Protein AF-A0A9D4SMX4-F1 (afdb_monomer_lite)

Secondary structure (DSSP, 8-state):
------------------------------------------------------------PPPP-----GGGG-PPPPP------------------------------------PPPHHHHHHTT----STT--SEEEE-GGGTTSEEEEEETTEEEEEEPPTTEEEETTTTEEEEGGG--GGGGGGGGGGGGGSSGGGSPS----TT----

Sequence (213 aa):
MRTTILAVTVFVAIAAVSASRSARQAHYQPSGGAAASRGSAGYDAYQPQQAQAQSFRPQVQAAPQQSYDQSAFQGQPAPRGRATVQSFGGGLARPTQQQQSQGGQQSQSEEEEEEKPNPLTLLLEKSTFTCSSKTDGYYADNSVNCQVFHYCVGGAKHSWMCPEGTVFHQVHLNCVPASQDICNSAEKFFFVNDYLHKASAPAHEQPASFYWP

Radius of gyration: 41.51 Å; chains: 1; bounding box: 101×108×104 Å

InterPro domains:
  IPR002557 Chitin binding domain [PF01607] (131-183)
  IPR002557 Chitin binding domain [PS50940] (128-185)
  IPR002557 Chitin binding domain [SM00494] (129-185)
  IPR036508 Chitin binding domain superfamily [SSF57625] (127-185)
  IPR052976 Scoloptoxin-like [PTHR22933] (97-204)

Structure (mmCIF, N/CA/C/O backbone):
data_AF-A0A9D4SMX4-F1
#
_entry.id   AF-A0A9D4SMX4-F1
#
loop_
_atom_site.group_PDB
_atom_site.id
_atom_site.type_symbol
_atom_site.label_atom_id
_atom_site.label_alt_id
_atom_site.label_comp_id
_atom_site.label_asym_id
_atom_site.label_entity_id
_atom_site.label_seq_id
_atom_site.pdbx_PDB_ins_code
_atom_site.Cartn_x
_atom_site.Cartn_y
_atom_site.Cartn_z
_atom_site.occupancy
_atom_site.B_iso_or_equiv
_atom_site.auth_seq_id
_atom_site.auth_comp_id
_atom_site.auth_asym_id
_atom_site.auth_atom_id
_atom_site.pdbx_PDB_model_num
ATOM 1 N N . MET A 1 1 ? -40.843 45.200 57.085 1.00 45.50 1 MET A N 1
ATOM 2 C CA . MET A 1 1 ? -41.410 46.280 56.244 1.00 45.50 1 MET A CA 1
ATOM 3 C C . MET A 1 1 ? -40.609 46.284 54.939 1.00 45.50 1 MET A C 1
ATOM 5 O O . MET A 1 1 ? -39.466 46.696 54.967 1.00 45.50 1 MET A O 1
ATOM 9 N N . ARG A 1 2 ? -40.926 45.442 53.942 1.00 46.16 2 ARG A N 1
ATOM 10 C CA . ARG A 1 2 ? -41.766 45.725 52.752 1.00 46.16 2 ARG A CA 1
ATOM 11 C C . ARG A 1 2 ? -41.596 47.147 52.195 1.00 46.16 2 ARG A C 1
ATOM 13 O O . ARG A 1 2 ? -42.207 48.034 52.764 1.00 46.16 2 ARG A O 1
ATOM 20 N N . THR A 1 3 ? -40.795 47.294 51.128 1.00 45.97 3 THR A N 1
ATOM 21 C CA . THR A 1 3 ? -41.128 47.818 49.773 1.00 45.97 3 THR A CA 1
ATOM 22 C C . THR A 1 3 ? -39.924 48.520 49.134 1.00 45.97 3 THR A C 1
ATOM 24 O O . THR A 1 3 ? -39.526 49.559 49.637 1.00 45.97 3 THR A O 1
ATOM 27 N N . THR A 1 4 ? -39.446 48.022 47.988 1.00 60.56 4 THR A N 1
ATOM 28 C CA . THR A 1 4 ? -39.050 48.845 46.826 1.00 60.56 4 THR A CA 1
ATOM 29 C C . THR A 1 4 ? -38.912 47.946 45.596 1.00 60.56 4 THR A C 1
ATOM 31 O O . THR A 1 4 ? -38.079 47.049 45.532 1.00 60.56 4 THR A O 1
ATOM 34 N N . ILE A 1 5 ? -39.801 48.181 44.635 1.00 58.94 5 ILE A N 1
ATOM 35 C CA . ILE A 1 5 ? -39.783 47.644 43.276 1.00 58.94 5 ILE A CA 1
ATOM 36 C C . ILE A 1 5 ? -38.882 48.573 42.464 1.00 58.94 5 ILE A C 1
ATOM 38 O O . ILE A 1 5 ? -39.186 49.759 42.385 1.00 58.94 5 ILE A O 1
ATOM 42 N N . LEU A 1 6 ? -37.833 48.054 41.827 1.00 58.59 6 LEU A N 1
ATOM 43 C CA . LEU A 1 6 ? -37.220 48.704 40.669 1.00 58.59 6 LEU A CA 1
ATOM 44 C C . LEU A 1 6 ? -36.912 47.644 39.614 1.00 58.59 6 LEU A C 1
ATOM 46 O O . LEU A 1 6 ? -36.047 46.788 39.775 1.00 58.59 6 LEU A O 1
ATOM 50 N N . ALA A 1 7 ? -37.703 47.708 38.549 1.00 57.06 7 ALA A N 1
ATOM 51 C CA . ALA A 1 7 ? -37.513 46.990 37.309 1.00 57.06 7 ALA A CA 1
ATOM 52 C C . ALA A 1 7 ? -36.258 47.505 36.598 1.00 57.06 7 ALA A C 1
ATOM 54 O O . ALA A 1 7 ? -36.125 48.709 36.398 1.00 57.06 7 ALA A O 1
ATOM 55 N N . VAL A 1 8 ? -35.385 46.602 36.151 1.00 60.56 8 VAL A N 1
ATOM 56 C CA . VAL A 1 8 ? -34.383 46.911 35.123 1.00 60.56 8 VAL A CA 1
ATOM 57 C C . VAL A 1 8 ? -34.352 45.751 34.131 1.00 60.56 8 VAL A C 1
ATOM 59 O O . VAL A 1 8 ? -33.650 44.760 34.289 1.00 60.56 8 VAL A O 1
ATOM 62 N N . THR A 1 9 ? -35.263 45.872 33.167 1.00 61.25 9 THR A N 1
ATOM 63 C CA . THR A 1 9 ? -35.099 45.588 31.734 1.00 61.25 9 THR A CA 1
ATOM 64 C C . THR A 1 9 ? -34.062 44.537 31.318 1.00 61.25 9 THR A C 1
ATOM 66 O O . THR A 1 9 ? -32.858 44.789 31.295 1.00 61.25 9 THR A O 1
ATOM 69 N N . VAL A 1 10 ? -34.577 43.403 30.841 1.00 55.78 10 VAL A N 1
ATOM 70 C CA . VAL A 1 10 ? -33.873 42.420 30.011 1.00 55.78 10 VAL A CA 1
ATOM 71 C C . VAL A 1 10 ? -33.537 43.066 28.660 1.00 55.78 10 VAL A C 1
ATOM 73 O O . VAL A 1 10 ? -34.406 43.202 27.802 1.00 55.78 10 VAL A O 1
ATOM 76 N N . PHE A 1 11 ? -32.284 43.474 28.459 1.00 57.25 11 PHE A N 1
ATOM 77 C CA . PHE A 1 11 ? -31.775 43.836 27.135 1.00 57.25 11 PHE A CA 1
ATOM 78 C C . PHE A 1 11 ? -31.256 42.577 26.437 1.00 57.25 11 PHE A C 1
ATOM 80 O O . PHE A 1 11 ? -30.123 42.147 26.642 1.00 57.25 11 PHE A O 1
ATOM 87 N N . VAL A 1 12 ? -32.108 41.977 25.605 1.00 57.47 12 VAL A N 1
ATOM 88 C CA . VAL A 1 12 ? -31.687 40.979 24.617 1.00 57.47 12 VAL A CA 1
ATOM 89 C C . VAL A 1 12 ? -30.946 41.720 23.503 1.00 57.47 12 VAL A C 1
ATOM 91 O O . VAL A 1 12 ? -31.564 42.357 22.652 1.00 57.47 12 VAL A O 1
ATOM 94 N N . ALA A 1 13 ? -29.616 41.669 23.514 1.00 58.59 13 ALA A N 1
ATOM 95 C CA . ALA A 1 13 ? -28.798 42.165 22.413 1.00 58.59 13 ALA A CA 1
ATOM 96 C C . ALA A 1 13 ? -28.757 41.110 21.295 1.00 58.59 13 ALA A C 1
ATOM 98 O O . ALA A 1 13 ? -27.977 40.161 21.342 1.00 58.59 13 ALA A O 1
ATOM 99 N N . ILE A 1 14 ? -29.618 41.263 20.285 1.00 60.94 14 ILE A N 1
ATOM 100 C CA . ILE A 1 14 ? -29.525 40.508 19.031 1.00 60.94 14 ILE A CA 1
ATOM 101 C C . ILE A 1 14 ? -28.463 41.192 18.165 1.00 60.94 14 ILE A C 1
ATOM 103 O O . ILE A 1 14 ? -28.725 42.216 17.535 1.00 60.94 14 ILE A O 1
ATOM 107 N N . ALA A 1 15 ? -27.252 40.638 18.132 1.00 58.59 15 ALA A N 1
ATOM 108 C CA . ALA A 1 15 ? -26.243 41.026 17.154 1.00 58.59 15 ALA A CA 1
ATOM 109 C C . ALA A 1 15 ? -26.576 40.366 15.804 1.00 58.59 15 ALA A C 1
ATOM 111 O O . ALA A 1 15 ? -26.285 39.192 15.579 1.00 58.59 15 ALA A O 1
ATOM 112 N N . ALA A 1 16 ? -27.215 41.116 14.906 1.00 63.12 16 ALA A N 1
ATOM 113 C CA . ALA A 1 16 ? -27.391 40.714 13.517 1.00 63.12 16 ALA A CA 1
ATOM 114 C C . ALA A 1 16 ? -26.068 40.915 12.756 1.00 63.12 16 ALA A C 1
ATOM 116 O O . ALA A 1 16 ? -25.666 42.039 12.463 1.00 63.12 16 ALA A O 1
ATOM 117 N N . VAL A 1 17 ? -25.379 39.816 12.441 1.00 63.16 17 VAL A N 1
ATOM 118 C CA . VAL A 1 17 ? -24.222 39.804 11.535 1.00 63.16 17 VAL A CA 1
ATOM 119 C C . VAL A 1 17 ? -24.735 39.908 10.099 1.00 63.16 17 VAL A C 1
ATOM 121 O O . VAL A 1 17 ? -25.214 38.932 9.524 1.00 63.16 17 VAL A O 1
ATOM 124 N N . SER A 1 18 ? -24.647 41.093 9.499 1.00 61.59 18 SER A N 1
ATOM 125 C CA . SER A 1 18 ? -24.900 41.291 8.070 1.00 61.59 18 SER A CA 1
ATOM 126 C C . SER A 1 18 ? -23.631 40.987 7.265 1.00 61.59 18 SER A C 1
ATOM 128 O O . SER A 1 18 ? -22.745 41.831 7.140 1.00 61.59 18 SER A O 1
ATOM 130 N N . ALA A 1 19 ? -23.538 39.770 6.723 1.00 61.31 19 ALA A N 1
ATOM 131 C CA . ALA A 1 19 ? -22.510 39.383 5.760 1.00 61.31 19 ALA A CA 1
ATOM 132 C C . ALA A 1 19 ? -22.970 39.716 4.329 1.00 61.31 19 ALA A C 1
ATOM 134 O O . ALA A 1 19 ? -23.819 39.033 3.756 1.00 61.31 19 ALA A O 1
ATOM 135 N N . SER A 1 20 ? -22.396 40.761 3.738 1.00 66.19 20 SER A N 1
ATOM 136 C CA . SER A 1 20 ? -22.654 41.168 2.354 1.00 66.19 20 SER A CA 1
ATOM 137 C C . SER A 1 20 ? -21.925 40.240 1.372 1.00 66.19 20 SER A C 1
ATOM 139 O O . SER A 1 20 ? -20.723 40.382 1.154 1.00 66.19 20 SER A O 1
ATOM 141 N N . ARG A 1 21 ? -22.628 39.278 0.757 1.00 65.12 21 ARG A N 1
ATOM 142 C CA . ARG A 1 21 ? -22.100 38.485 -0.371 1.00 65.12 21 ARG A CA 1
ATOM 143 C C . ARG A 1 21 ? -22.451 39.171 -1.693 1.00 65.12 21 ARG A C 1
ATOM 145 O O . ARG A 1 21 ? -23.610 39.199 -2.092 1.00 65.12 21 ARG A O 1
ATOM 152 N N . SER A 1 22 ? -21.441 39.717 -2.368 1.00 62.44 22 SER A N 1
ATOM 153 C CA . SER A 1 22 ? -21.560 40.289 -3.714 1.00 62.44 22 SER A CA 1
ATOM 154 C C . SER A 1 22 ? -21.569 39.164 -4.755 1.00 62.44 22 SER A C 1
ATOM 156 O O . SER A 1 22 ? -20.535 38.559 -5.037 1.00 62.44 22 SER A O 1
ATOM 158 N N . ALA A 1 23 ? -22.747 38.846 -5.291 1.00 61.69 23 ALA A N 1
ATOM 159 C CA . ALA A 1 23 ? -22.910 37.915 -6.403 1.00 61.69 23 ALA A CA 1
ATOM 160 C C . ALA A 1 23 ? -22.803 38.686 -7.728 1.00 61.69 23 ALA A C 1
ATOM 162 O O . ALA A 1 23 ? -23.686 39.470 -8.072 1.00 61.69 23 ALA A O 1
ATOM 163 N N . ARG A 1 24 ? -21.722 38.472 -8.489 1.00 63.44 24 ARG A N 1
ATOM 164 C CA . ARG A 1 24 ? -21.632 38.935 -9.882 1.00 63.44 24 ARG A CA 1
ATOM 165 C C . ARG A 1 24 ? -22.482 38.015 -10.760 1.00 63.44 24 ARG A C 1
ATOM 167 O O . ARG A 1 24 ? -22.112 36.868 -10.989 1.00 63.44 24 ARG A O 1
ATOM 174 N N . GLN A 1 25 ? -23.617 38.519 -11.237 1.00 61.25 25 GLN A N 1
ATOM 175 C CA . GLN A 1 25 ? -24.447 37.862 -12.247 1.00 61.25 25 GLN A CA 1
ATOM 176 C C . GLN A 1 25 ? -23.849 38.115 -13.638 1.00 61.25 25 GLN A C 1
ATOM 178 O O . GLN A 1 25 ? -23.765 39.258 -14.081 1.00 61.25 25 GLN A O 1
ATOM 183 N N . ALA A 1 26 ? -23.428 37.054 -14.327 1.00 53.50 26 ALA A N 1
ATOM 184 C CA . ALA A 1 26 ? -23.092 37.109 -15.745 1.00 53.50 26 ALA A CA 1
ATOM 185 C C . ALA A 1 26 ? -24.353 36.773 -16.555 1.00 53.50 26 ALA A C 1
ATOM 187 O O . ALA A 1 26 ? -24.787 35.623 -16.604 1.00 53.50 26 ALA A O 1
ATOM 188 N N . HIS A 1 27 ? -24.959 37.798 -17.151 1.00 56.66 27 HIS A N 1
ATOM 189 C CA . HIS A 1 27 ? -26.035 37.657 -18.126 1.00 56.66 27 HIS A CA 1
ATOM 190 C C . HIS A 1 27 ? -25.481 37.028 -19.414 1.00 56.66 27 HIS A C 1
ATOM 192 O O . HIS A 1 27 ? -24.629 37.618 -20.074 1.00 56.66 27 HIS A O 1
ATOM 198 N N . TYR A 1 28 ? -25.968 35.840 -19.775 1.00 45.12 28 TYR A N 1
ATOM 199 C CA . TYR A 1 28 ? -25.723 35.228 -21.081 1.00 45.12 28 TYR A CA 1
ATOM 200 C C . TYR A 1 28 ? -26.878 35.579 -22.022 1.00 45.12 28 TYR A C 1
ATOM 202 O O . TYR A 1 28 ? -28.034 35.264 -21.741 1.00 45.12 28 TYR A O 1
ATOM 210 N N . GLN A 1 29 ? -26.558 36.238 -23.133 1.00 61.22 29 GLN A N 1
ATOM 211 C CA . GLN A 1 29 ? -27.497 36.600 -24.190 1.00 61.22 29 GLN A CA 1
ATOM 212 C C . GLN A 1 29 ? -26.984 35.983 -25.499 1.00 61.22 29 GLN A C 1
ATOM 214 O O . GLN A 1 29 ? -25.838 36.256 -25.860 1.00 61.22 29 GLN A O 1
ATOM 219 N N . PRO A 1 30 ? -27.768 35.165 -26.224 1.00 53.78 30 PRO A N 1
ATOM 220 C CA . PRO A 1 30 ? -27.353 34.672 -27.525 1.00 53.78 30 PRO A CA 1
ATOM 221 C C . PRO A 1 30 ? -27.917 35.592 -28.612 1.00 53.78 30 PRO A C 1
ATOM 223 O O . PRO A 1 30 ? -29.130 35.711 -28.778 1.00 53.78 30 PRO A O 1
A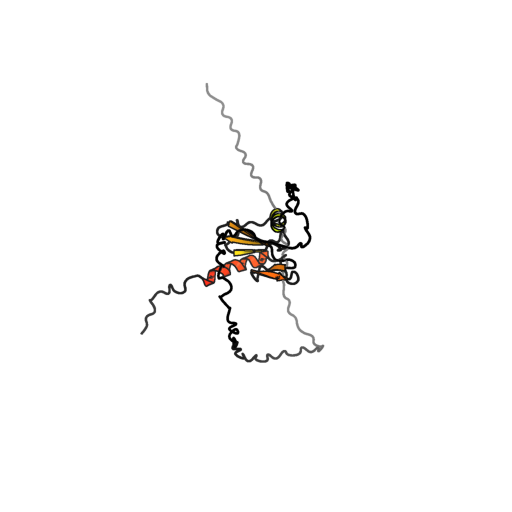TOM 226 N N . SER A 1 31 ? -27.043 36.241 -29.373 1.00 55.53 31 SER A N 1
ATOM 227 C CA . SER A 1 31 ? -27.395 36.854 -30.654 1.00 55.53 31 SER A CA 1
ATOM 228 C C . SER A 1 31 ? -26.931 35.937 -31.783 1.00 55.53 31 SER A C 1
ATOM 230 O O . SER A 1 31 ? -25.738 35.744 -32.007 1.00 55.53 31 SER A O 1
AT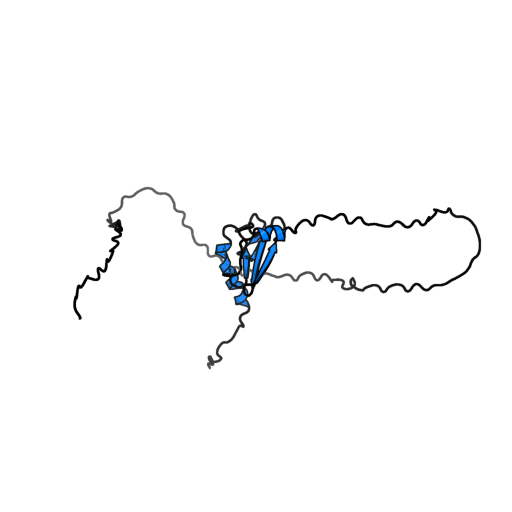OM 232 N N . GLY A 1 32 ? -27.895 35.344 -32.488 1.00 51.06 32 GLY A N 1
ATOM 233 C CA . GLY A 1 32 ? -27.659 34.659 -33.755 1.00 51.06 32 GLY A CA 1
ATOM 234 C C . GLY A 1 32 ? -27.437 35.657 -34.895 1.00 51.06 32 GLY A C 1
ATOM 235 O O . GLY A 1 32 ? -28.035 36.731 -34.904 1.00 51.06 32 GLY A O 1
ATOM 236 N N . GLY A 1 33 ? -26.601 35.288 -35.870 1.00 42.91 33 GLY A N 1
ATOM 237 C CA . GLY A 1 33 ? -26.393 36.089 -37.079 1.00 42.91 33 GLY A CA 1
ATOM 238 C C . GLY A 1 33 ? -25.297 35.579 -38.021 1.00 42.91 33 GLY A C 1
ATOM 239 O O . GLY A 1 33 ? -24.155 35.994 -37.911 1.00 42.91 33 GLY A O 1
ATOM 240 N N . ALA A 1 34 ? -25.701 34.685 -38.928 1.00 47.09 34 ALA A N 1
ATOM 241 C CA . ALA A 1 34 ? -25.257 34.436 -40.311 1.00 47.09 34 ALA A CA 1
ATOM 242 C C . ALA A 1 34 ? -23.784 34.636 -40.766 1.00 47.09 34 ALA A C 1
ATOM 244 O O . ALA A 1 34 ? -23.296 35.743 -40.957 1.00 47.09 34 ALA A O 1
ATOM 245 N N . ALA A 1 35 ? -23.177 33.492 -41.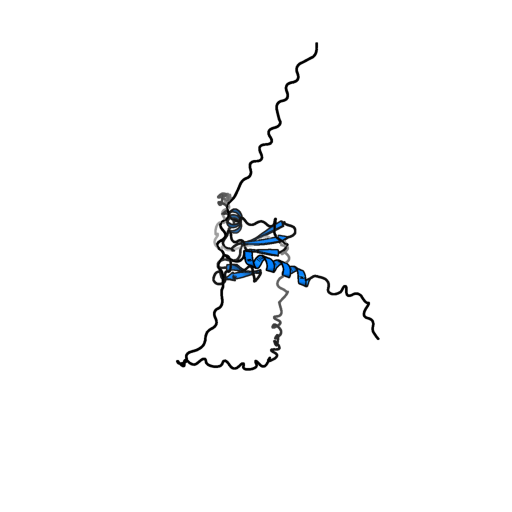107 1.00 50.25 35 ALA A N 1
ATOM 246 C CA . ALA A 1 35 ? -22.471 33.139 -42.350 1.00 50.25 35 ALA A CA 1
ATOM 247 C C . ALA A 1 35 ? -21.694 34.204 -43.161 1.00 50.25 35 ALA A C 1
ATOM 249 O O . ALA A 1 35 ? -22.279 35.054 -43.828 1.00 50.25 35 ALA A O 1
ATOM 250 N N . ALA A 1 36 ? -20.390 33.953 -43.332 1.00 45.97 36 ALA A N 1
ATOM 251 C CA . ALA A 1 36 ? -19.705 34.156 -44.607 1.00 45.97 36 ALA A CA 1
ATOM 252 C C . ALA A 1 36 ? -18.594 33.108 -44.803 1.00 45.97 36 ALA A C 1
ATOM 254 O O . ALA A 1 36 ? -17.815 32.792 -43.911 1.00 45.97 36 ALA A O 1
ATOM 255 N N . SER A 1 37 ? -18.600 32.543 -46.002 1.00 56.66 37 SER A N 1
ATOM 256 C CA . SER A 1 37 ? -17.810 31.432 -46.524 1.00 56.66 37 SER A CA 1
ATOM 257 C C . SER A 1 37 ? -16.328 31.741 -46.767 1.00 56.66 37 SER A C 1
ATOM 259 O O . SER A 1 37 ? -16.032 32.814 -47.290 1.00 56.66 37 SER A O 1
ATOM 261 N N . ARG A 1 38 ? -15.472 30.719 -46.599 1.00 47.03 38 ARG A N 1
ATOM 262 C CA . ARG A 1 38 ? -14.450 30.195 -47.548 1.00 47.03 38 ARG A CA 1
ATOM 263 C C . ARG A 1 38 ? -13.174 29.772 -46.817 1.00 47.03 38 ARG A C 1
ATOM 265 O O . ARG A 1 38 ? -12.576 30.569 -46.109 1.00 47.03 38 ARG A O 1
ATOM 272 N N . GLY A 1 39 ? -12.725 28.546 -47.082 1.00 39.94 39 GLY A N 1
ATOM 273 C CA . GLY A 1 39 ? -11.387 28.082 -46.709 1.00 39.94 39 GLY A CA 1
ATOM 274 C C . GLY A 1 39 ? -11.362 26.608 -46.332 1.00 39.94 39 GLY A C 1
ATOM 275 O O . GLY A 1 39 ? -11.499 26.258 -45.170 1.00 39.94 39 GLY A O 1
ATOM 276 N N . SER A 1 40 ? -11.220 25.758 -47.339 1.00 53.44 40 SER A N 1
ATOM 277 C CA . SER A 1 40 ? -11.041 24.309 -47.270 1.00 53.44 40 SER A CA 1
ATOM 278 C C . SER A 1 40 ? -9.805 23.881 -46.467 1.00 53.44 40 SER A C 1
ATOM 280 O O . SER A 1 40 ? -8.689 24.248 -46.829 1.00 53.44 40 SER A O 1
ATOM 282 N N . ALA A 1 41 ? -9.996 23.014 -45.473 1.00 48.75 41 ALA A N 1
ATOM 283 C CA . ALA A 1 41 ? -8.972 22.100 -44.971 1.00 48.75 41 ALA A CA 1
ATOM 284 C C . ALA A 1 41 ? -9.655 20.765 -44.638 1.00 48.75 41 ALA A C 1
ATOM 286 O O . ALA A 1 41 ? -10.663 20.740 -43.931 1.00 48.75 41 ALA A O 1
ATOM 287 N N . GLY A 1 42 ? -9.166 19.690 -45.258 1.00 49.72 42 GLY A N 1
ATOM 288 C CA . GLY A 1 42 ? -9.785 18.369 -45.258 1.00 49.72 42 GLY A CA 1
ATOM 289 C C . GLY A 1 42 ? -9.892 17.768 -43.862 1.00 49.72 42 GLY A C 1
ATOM 290 O O . GLY A 1 42 ? -8.914 17.692 -43.125 1.00 49.72 42 GLY A O 1
ATOM 291 N N . TYR A 1 43 ? -11.099 17.329 -43.527 1.00 38.72 43 TYR A N 1
ATOM 292 C CA . TYR A 1 43 ? -11.336 16.349 -42.485 1.00 38.72 43 TYR A CA 1
ATOM 293 C C . TYR A 1 43 ? -11.489 15.005 -43.195 1.00 38.72 43 TYR A C 1
ATOM 295 O O . TYR A 1 43 ? -12.460 14.775 -43.916 1.00 38.72 43 TYR A O 1
ATOM 303 N N . ASP A 1 44 ? -10.492 14.139 -43.049 1.00 49.62 44 ASP A N 1
ATOM 304 C CA . ASP A 1 44 ? -10.606 12.759 -43.496 1.00 49.62 44 ASP A CA 1
ATOM 305 C C . ASP A 1 44 ? -11.725 12.076 -42.705 1.00 49.62 44 ASP A C 1
ATOM 307 O O . ASP A 1 44 ? -11.729 12.032 -41.471 1.00 49.62 44 ASP A O 1
ATOM 311 N N . ALA A 1 45 ? -12.718 11.587 -43.441 1.00 43.41 45 ALA A N 1
ATOM 312 C CA . ALA A 1 45 ? -13.830 10.827 -42.911 1.00 43.41 45 ALA A CA 1
ATOM 313 C C . ALA A 1 45 ? -13.310 9.502 -42.334 1.00 43.41 45 ALA A C 1
ATOM 315 O O . ALA A 1 45 ? -12.905 8.605 -43.071 1.00 43.41 45 ALA A O 1
ATOM 316 N N . TYR A 1 46 ? -13.340 9.362 -41.008 1.00 43.28 46 TYR A N 1
ATOM 317 C CA . TYR A 1 46 ? -13.121 8.074 -40.358 1.00 43.28 46 TYR A CA 1
ATOM 318 C C . TYR A 1 46 ? -14.339 7.178 -40.611 1.00 43.28 46 TYR A C 1
ATOM 320 O O . TYR A 1 46 ? -15.414 7.361 -40.040 1.00 43.28 46 TYR A O 1
ATOM 328 N N . GLN A 1 47 ? -14.164 6.220 -41.513 1.00 54.31 47 GLN A N 1
ATOM 329 C CA . GLN A 1 47 ? -15.124 5.169 -41.815 1.00 54.31 47 GLN A CA 1
ATOM 330 C C . GLN A 1 47 ? -15.034 4.072 -40.738 1.00 54.31 47 GLN A C 1
ATOM 332 O O . GLN A 1 47 ? -13.934 3.590 -40.465 1.00 54.31 47 GLN A O 1
ATOM 337 N N . PRO A 1 48 ? -16.145 3.631 -40.118 1.00 46.44 48 PRO A N 1
ATOM 338 C CA . PRO A 1 48 ? -16.092 2.547 -39.151 1.00 46.44 48 PRO A CA 1
ATOM 339 C C . PRO A 1 48 ? -15.989 1.221 -39.909 1.00 46.44 48 PRO A C 1
ATOM 341 O O . PRO A 1 48 ? -16.957 0.746 -40.504 1.00 46.44 48 PRO A O 1
ATOM 344 N N . GLN A 1 49 ? -14.809 0.607 -39.905 1.00 56.41 49 GLN A N 1
ATOM 345 C CA . GLN A 1 49 ? -14.680 -0.795 -40.288 1.00 56.41 49 GLN A CA 1
ATOM 346 C C . GLN A 1 49 ? -15.229 -1.659 -39.157 1.00 56.41 49 GLN A C 1
ATOM 348 O O . GLN A 1 49 ? -14.760 -1.613 -38.021 1.00 56.41 49 GLN A O 1
ATOM 353 N N . GLN A 1 50 ? -16.270 -2.424 -39.484 1.00 56.69 50 GLN A N 1
ATOM 354 C CA . GLN A 1 50 ? -16.863 -3.424 -38.608 1.00 56.69 50 GLN A CA 1
ATOM 355 C C . GLN A 1 50 ? -15.772 -4.399 -38.154 1.00 56.69 50 GLN A C 1
ATOM 357 O O . GLN A 1 50 ? -15.258 -5.185 -38.950 1.00 56.69 50 GLN A O 1
ATOM 362 N N . ALA A 1 51 ? -15.411 -4.346 -36.873 1.00 56.50 51 ALA A N 1
ATOM 363 C CA . ALA A 1 51 ? -14.559 -5.350 -36.264 1.00 56.50 51 ALA A CA 1
ATOM 364 C C . ALA A 1 51 ? -15.361 -6.654 -36.181 1.00 56.50 51 ALA A C 1
ATOM 366 O O . ALA A 1 51 ? -16.276 -6.791 -35.369 1.00 56.50 51 ALA A O 1
ATOM 367 N N . GLN A 1 52 ? -15.052 -7.604 -37.061 1.00 57.50 52 GLN A N 1
ATOM 368 C CA . GLN A 1 52 ? -15.570 -8.958 -36.940 1.00 57.50 52 GLN A CA 1
ATOM 369 C C . GLN A 1 52 ? -15.038 -9.547 -35.632 1.00 57.50 52 GLN A C 1
ATOM 371 O O . GLN A 1 52 ? -13.828 -9.689 -35.453 1.00 57.50 52 GLN A O 1
ATOM 376 N N . ALA A 1 53 ? -15.948 -9.865 -34.712 1.00 56.75 53 ALA A N 1
ATOM 377 C CA . ALA A 1 53 ? -15.634 -10.583 -33.489 1.00 56.75 53 ALA A CA 1
ATOM 378 C C . ALA A 1 53 ? -15.159 -11.993 -33.860 1.00 56.75 53 ALA A C 1
ATOM 380 O O . ALA A 1 53 ? -15.953 -12.920 -34.012 1.00 56.75 53 ALA A O 1
ATOM 381 N N . GLN A 1 54 ? -13.852 -12.153 -34.051 1.00 62.06 54 GLN A N 1
ATOM 382 C CA . GLN A 1 54 ? -13.251 -13.472 -34.116 1.00 62.06 54 GLN A CA 1
ATOM 383 C C . GLN A 1 54 ? -13.294 -14.045 -32.705 1.00 62.06 54 GLN A C 1
ATOM 385 O O . GLN A 1 54 ? -12.663 -13.529 -31.784 1.00 62.06 54 GLN A O 1
ATOM 390 N N . SER A 1 55 ? -14.088 -15.096 -32.532 1.00 55.12 55 SER A N 1
ATOM 391 C CA . SER A 1 55 ? -14.134 -15.895 -31.317 1.00 55.12 55 SER A CA 1
ATOM 392 C C . SER A 1 55 ? -12.749 -16.491 -31.057 1.00 55.12 55 SER A C 1
ATOM 394 O O . SER A 1 55 ? -12.422 -17.571 -31.550 1.00 55.12 55 SER A O 1
ATOM 396 N N . PHE A 1 56 ? -11.917 -15.781 -30.299 1.00 60.41 56 PHE A N 1
ATOM 397 C CA . PHE A 1 56 ? -10.667 -16.315 -29.783 1.00 60.41 56 PHE A CA 1
ATOM 398 C C . PHE A 1 56 ? -11.019 -17.309 -28.681 1.00 60.41 56 PHE A C 1
ATOM 400 O O . PHE A 1 56 ? -11.306 -16.939 -27.546 1.00 60.41 56 PHE A O 1
ATOM 407 N N . ARG A 1 57 ? -11.054 -18.594 -29.037 1.00 66.00 57 ARG A N 1
ATOM 408 C CA . ARG A 1 57 ? -11.117 -19.683 -28.067 1.00 66.00 57 ARG A CA 1
ATOM 409 C C . ARG A 1 57 ? -9.681 -19.931 -27.594 1.00 66.00 57 ARG A C 1
ATOM 411 O O . ARG A 1 57 ? -8.884 -20.402 -28.407 1.00 66.00 57 ARG A O 1
ATOM 418 N N . PRO A 1 58 ? -9.311 -19.627 -26.337 1.00 52.28 58 PRO A N 1
ATOM 419 C CA . PRO A 1 58 ? -7.982 -19.952 -25.849 1.00 52.28 58 PRO A CA 1
ATOM 420 C C . PRO A 1 58 ? -7.886 -21.476 -25.792 1.00 52.28 58 PRO A C 1
ATOM 422 O O . PRO A 1 58 ? -8.603 -22.128 -25.032 1.00 52.28 58 PRO A O 1
ATOM 425 N N . GLN A 1 59 ? -7.046 -22.062 -26.639 1.00 60.88 59 GLN A N 1
ATOM 426 C CA . GLN A 1 59 ? -6.650 -23.456 -26.493 1.00 60.88 59 GLN A CA 1
ATOM 427 C C . GLN A 1 59 ? -5.670 -23.500 -25.323 1.00 60.88 59 GLN A C 1
ATOM 429 O O . GLN A 1 59 ? -4.483 -23.228 -25.484 1.00 60.88 59 GLN A O 1
ATOM 434 N N . VAL A 1 60 ? -6.186 -23.768 -24.125 1.00 62.62 60 VAL A N 1
ATOM 435 C CA . VAL A 1 60 ? -5.357 -24.028 -22.949 1.00 62.62 60 VAL A CA 1
ATOM 436 C C . VAL A 1 60 ? -4.694 -25.382 -23.189 1.00 62.62 60 VAL A C 1
ATOM 438 O O . VAL A 1 60 ? -5.325 -26.427 -23.042 1.00 62.62 60 VAL A O 1
ATOM 441 N N . GLN A 1 61 ? -3.449 -25.378 -23.660 1.00 69.88 61 GLN A N 1
ATOM 442 C CA . GLN A 1 61 ? -2.663 -26.603 -23.735 1.00 69.88 61 GLN A CA 1
ATOM 443 C C . GLN A 1 61 ? -2.386 -27.064 -22.303 1.00 69.88 61 GLN A C 1
ATOM 445 O O . GLN A 1 61 ? -1.963 -26.272 -21.460 1.00 69.88 61 GLN A O 1
ATOM 450 N N . ALA A 1 62 ? -2.684 -28.332 -22.019 1.00 64.62 62 ALA A N 1
ATOM 451 C CA . ALA A 1 62 ? -2.432 -28.919 -20.713 1.00 64.62 62 ALA A CA 1
ATOM 452 C C . ALA A 1 62 ? -0.944 -28.783 -20.354 1.00 64.62 62 ALA A C 1
ATOM 454 O O . ALA A 1 62 ? -0.073 -29.033 -21.190 1.00 64.62 62 ALA A O 1
ATOM 455 N N . ALA A 1 63 ? -0.667 -28.389 -19.110 1.00 60.19 63 ALA A N 1
ATOM 456 C CA . ALA A 1 63 ? 0.690 -28.343 -18.585 1.00 60.19 63 ALA A CA 1
ATOM 457 C C . ALA A 1 63 ? 1.356 -29.726 -18.736 1.00 60.19 63 ALA A C 1
ATOM 459 O O . ALA A 1 63 ? 0.698 -30.743 -18.480 1.00 60.19 63 ALA A O 1
ATOM 460 N N . PRO A 1 64 ? 2.637 -29.800 -19.141 1.00 55.50 64 PRO A N 1
ATOM 461 C CA . PRO A 1 64 ? 3.335 -31.072 -19.215 1.00 55.50 64 PRO A CA 1
ATOM 462 C C . PRO A 1 64 ? 3.377 -31.686 -17.816 1.00 55.50 64 PRO A C 1
ATOM 464 O O . PRO A 1 64 ? 3.840 -31.058 -16.863 1.00 55.50 64 PRO A O 1
ATOM 467 N N . GLN A 1 65 ? 2.872 -32.915 -17.692 1.00 56.06 65 GLN A N 1
ATOM 468 C CA . GLN A 1 65 ? 2.985 -33.689 -16.464 1.00 56.06 65 GLN A CA 1
ATOM 469 C C . GLN A 1 65 ? 4.448 -34.089 -16.288 1.00 56.06 65 GLN A C 1
ATOM 471 O O . GLN A 1 65 ? 4.877 -35.148 -16.737 1.00 56.06 65 GLN A O 1
ATOM 476 N N . GLN A 1 66 ? 5.240 -33.220 -15.666 1.00 57.75 66 GLN A N 1
ATOM 477 C CA . GLN A 1 66 ? 6.483 -33.668 -15.066 1.00 57.75 66 GLN A CA 1
ATOM 478 C C . GLN A 1 66 ? 6.102 -34.514 -13.857 1.00 57.75 66 GLN A C 1
ATOM 480 O O . GLN A 1 66 ? 5.468 -34.032 -12.918 1.00 57.75 66 GLN A O 1
ATOM 485 N N . SER A 1 67 ? 6.426 -35.804 -13.932 1.00 50.50 67 SER A N 1
ATOM 486 C CA . SER A 1 67 ? 6.339 -36.726 -12.810 1.00 50.50 67 SER A CA 1
ATOM 487 C C . SER A 1 67 ? 7.177 -36.153 -11.675 1.00 50.50 67 SER A C 1
ATOM 489 O O . SER A 1 67 ? 8.407 -36.187 -11.725 1.00 50.50 67 SER A O 1
ATOM 491 N N . TYR A 1 68 ? 6.518 -35.575 -10.677 1.00 52.69 68 TYR A N 1
ATOM 492 C CA . TYR A 1 68 ? 7.188 -35.234 -9.440 1.00 52.69 68 TYR A CA 1
ATOM 493 C C . TYR A 1 68 ? 7.612 -36.560 -8.803 1.00 52.69 68 TYR A C 1
ATOM 495 O O . TYR A 1 68 ? 6.786 -37.429 -8.519 1.00 52.69 68 TYR A O 1
ATOM 503 N N . ASP A 1 69 ? 8.915 -36.766 -8.659 1.00 55.66 69 ASP A N 1
ATOM 504 C CA . ASP A 1 69 ? 9.421 -37.911 -7.922 1.00 55.66 69 ASP A CA 1
ATOM 505 C C . ASP A 1 69 ? 9.182 -37.651 -6.430 1.00 55.66 69 ASP A C 1
ATOM 507 O O . ASP A 1 69 ? 9.843 -36.828 -5.795 1.00 55.66 69 ASP A O 1
ATOM 511 N N . GLN A 1 70 ? 8.170 -38.316 -5.879 1.00 56.84 70 GLN A N 1
ATOM 512 C CA . GLN A 1 70 ? 7.747 -38.180 -4.487 1.00 56.84 70 GLN A CA 1
ATOM 513 C C . GLN A 1 70 ? 8.688 -38.908 -3.504 1.00 56.84 70 GLN A C 1
ATOM 515 O O . GLN A 1 70 ? 8.425 -38.926 -2.302 1.00 56.84 70 GLN A O 1
ATOM 520 N N . SER A 1 71 ? 9.786 -39.513 -3.975 1.00 58.12 71 SER A N 1
ATOM 521 C CA . SER A 1 71 ? 10.663 -40.352 -3.148 1.00 58.12 71 SER A CA 1
ATOM 522 C C . SER A 1 71 ? 11.770 -39.606 -2.382 1.00 58.12 71 SER A C 1
ATOM 524 O O . SER A 1 71 ? 12.486 -40.222 -1.596 1.00 58.12 71 SER A O 1
ATOM 526 N N . ALA A 1 72 ? 11.861 -38.274 -2.486 1.00 52.59 72 ALA A N 1
ATOM 527 C CA . ALA A 1 72 ? 12.876 -37.483 -1.774 1.00 52.59 72 ALA A CA 1
ATOM 528 C C . ALA A 1 72 ? 12.565 -37.174 -0.287 1.00 52.59 72 ALA A C 1
ATOM 530 O O . ALA A 1 72 ? 13.393 -36.570 0.391 1.00 52.59 72 ALA A O 1
ATOM 531 N N . PHE A 1 73 ? 11.415 -37.601 0.253 1.00 55.41 73 PHE A N 1
ATOM 532 C CA . PHE A 1 73 ? 11.024 -37.373 1.659 1.00 55.41 73 PHE A CA 1
ATOM 533 C C . PHE A 1 73 ? 10.895 -38.668 2.480 1.00 55.41 73 PHE A C 1
ATOM 535 O O . PHE A 1 73 ? 9.985 -38.820 3.294 1.00 55.41 73 PHE A O 1
ATOM 542 N N . GLN A 1 74 ? 11.815 -39.618 2.302 1.00 54.56 74 GLN A N 1
ATOM 543 C CA . GLN A 1 74 ? 11.957 -40.740 3.236 1.00 54.56 74 GLN A CA 1
ATOM 544 C C . GLN A 1 74 ? 13.171 -40.518 4.141 1.00 54.56 74 GLN A C 1
ATOM 546 O O . GLN A 1 74 ? 14.320 -40.662 3.728 1.00 54.56 74 GLN A O 1
ATOM 551 N N . GLY A 1 75 ? 12.896 -40.136 5.391 1.00 49.88 75 GLY A N 1
ATOM 552 C CA . GLY A 1 75 ? 13.901 -40.002 6.440 1.00 49.88 75 GLY A CA 1
ATOM 553 C C . GLY A 1 75 ? 14.661 -41.312 6.649 1.00 49.88 75 GLY A C 1
ATOM 554 O O . GLY A 1 75 ? 14.068 -42.373 6.840 1.00 49.88 75 GLY A O 1
ATOM 555 N N . GLN A 1 76 ? 15.988 -41.233 6.606 1.00 51.97 76 GLN A N 1
ATOM 556 C CA . GLN A 1 76 ? 16.866 -42.364 6.882 1.00 51.97 76 GLN A CA 1
ATOM 557 C C . GLN A 1 76 ? 16.806 -42.731 8.377 1.00 51.97 76 GLN A C 1
ATOM 559 O O . GLN A 1 76 ? 16.938 -41.844 9.224 1.00 51.97 76 GLN A O 1
ATOM 564 N N . PRO A 1 77 ? 16.662 -44.016 8.748 1.00 52.81 77 PRO A N 1
ATOM 565 C CA . PRO A 1 77 ? 16.840 -44.439 10.128 1.00 52.81 77 PRO A CA 1
ATOM 566 C C . PRO A 1 77 ? 18.331 -44.493 10.492 1.00 52.81 77 PRO A C 1
ATOM 568 O O . PRO A 1 77 ? 19.170 -44.950 9.716 1.00 52.81 77 PRO A O 1
ATOM 571 N N . ALA A 1 78 ? 18.649 -44.039 11.706 1.00 56.19 78 ALA A N 1
ATOM 572 C CA . ALA A 1 78 ? 19.996 -44.035 12.266 1.00 56.19 78 ALA A CA 1
ATOM 573 C C . ALA A 1 78 ? 20.630 -45.444 12.286 1.00 56.19 78 ALA A C 1
ATOM 575 O O . ALA A 1 78 ? 19.957 -46.416 12.653 1.00 56.19 78 ALA A O 1
ATOM 576 N N . PRO A 1 79 ? 21.932 -45.592 11.976 1.00 51.38 79 PRO A N 1
ATOM 577 C CA . PRO A 1 79 ? 22.602 -46.873 12.118 1.00 51.38 79 PRO A CA 1
ATOM 578 C C . PRO A 1 79 ? 22.832 -47.188 13.602 1.00 51.38 79 PRO A C 1
ATOM 580 O O . PRO A 1 79 ? 23.493 -46.449 14.332 1.00 51.38 79 PRO A O 1
ATOM 583 N N . ARG A 1 80 ? 22.309 -48.334 14.052 1.00 56.31 80 ARG A N 1
ATOM 584 C CA . ARG A 1 80 ? 22.684 -48.947 15.333 1.00 56.31 80 ARG A CA 1
ATOM 585 C C . ARG A 1 80 ? 24.130 -49.432 15.239 1.00 56.31 80 ARG A C 1
ATOM 587 O O . ARG A 1 80 ? 24.399 -50.472 14.640 1.00 56.31 80 ARG A O 1
ATOM 594 N N . GLY A 1 81 ? 25.052 -48.697 15.852 1.00 43.34 81 GLY A N 1
ATOM 595 C CA . GLY A 1 81 ? 26.417 -49.160 16.079 1.00 43.34 81 GLY A CA 1
ATOM 596 C C . GLY A 1 81 ? 26.419 -50.375 17.008 1.00 43.34 81 GLY A C 1
ATOM 597 O O . GLY A 1 81 ? 26.159 -50.259 18.203 1.00 43.34 81 GLY A O 1
ATOM 598 N N . ARG A 1 82 ? 26.691 -51.558 16.452 1.00 53.62 82 ARG A N 1
ATOM 599 C CA . ARG A 1 82 ? 26.912 -52.799 17.201 1.00 53.62 82 ARG A CA 1
ATOM 600 C C . ARG A 1 82 ? 28.364 -52.822 17.673 1.00 53.62 82 ARG A C 1
ATOM 602 O O . ARG A 1 82 ? 29.273 -53.018 16.870 1.00 53.62 82 ARG A O 1
ATOM 609 N N . ALA A 1 83 ? 28.577 -52.623 18.971 1.00 50.59 83 ALA A N 1
ATOM 610 C CA . ALA A 1 83 ? 29.883 -52.796 19.590 1.00 50.59 83 ALA A CA 1
ATOM 611 C C . ALA A 1 83 ? 30.340 -54.252 19.422 1.00 50.59 83 ALA A C 1
ATOM 613 O O . ALA A 1 83 ? 29.705 -55.174 19.935 1.00 50.59 83 ALA A O 1
ATOM 614 N N . THR A 1 84 ? 31.438 -54.454 18.696 1.00 45.56 84 THR A N 1
ATOM 615 C CA . THR A 1 84 ? 32.143 -55.737 18.663 1.00 45.56 84 THR A CA 1
ATOM 616 C C . THR A 1 84 ? 33.555 -55.471 19.159 1.00 45.56 84 THR A C 1
ATOM 618 O O . THR A 1 84 ? 34.362 -54.851 18.474 1.00 45.56 84 THR A O 1
ATOM 621 N N . VAL A 1 85 ? 33.816 -55.878 20.397 1.00 50.66 85 VAL A N 1
ATOM 622 C CA . VAL A 1 85 ? 35.149 -55.889 20.997 1.00 50.66 85 VAL A CA 1
ATOM 623 C C . VAL A 1 85 ? 35.878 -57.101 20.432 1.00 50.66 85 VAL A C 1
ATOM 625 O O . VAL A 1 85 ? 35.462 -58.226 20.698 1.00 50.66 85 VAL A O 1
ATOM 628 N N . GLN A 1 86 ? 36.952 -56.894 19.670 1.00 45.00 86 GLN A N 1
ATOM 629 C CA . GLN A 1 86 ? 37.940 -57.942 19.422 1.00 45.00 86 GLN A CA 1
ATOM 630 C C . GLN A 1 86 ? 39.356 -57.392 19.555 1.00 45.00 86 GLN A C 1
ATOM 632 O O . GLN A 1 86 ? 39.672 -56.259 19.204 1.00 45.00 86 GLN A O 1
ATOM 637 N N . SER A 1 87 ? 40.161 -58.233 20.180 1.00 42.53 87 SER A N 1
ATOM 638 C CA . SER A 1 87 ? 41.377 -57.955 20.915 1.00 42.53 87 SER A CA 1
ATOM 639 C C . SER A 1 87 ? 42.599 -58.397 20.094 1.00 42.53 87 SER A C 1
ATOM 641 O O . SER A 1 87 ? 42.617 -59.496 19.557 1.00 42.53 87 SER A O 1
ATOM 643 N N . PHE A 1 88 ? 43.555 -57.466 19.997 1.00 45.97 88 PHE A N 1
ATOM 644 C CA . PHE A 1 88 ? 45.012 -57.505 19.756 1.00 45.97 88 PHE A CA 1
ATOM 645 C C . PHE A 1 88 ? 45.666 -58.588 18.868 1.00 45.97 88 PHE A C 1
ATOM 647 O O . PHE A 1 88 ? 45.606 -59.779 19.152 1.00 45.97 88 PHE A O 1
ATOM 654 N N . GLY A 1 89 ? 46.498 -58.129 17.916 1.00 34.59 89 GLY A N 1
ATOM 655 C CA . GLY A 1 89 ? 47.568 -58.941 17.324 1.00 34.59 89 GLY A CA 1
ATOM 656 C C . GLY A 1 89 ? 48.362 -58.275 16.187 1.00 34.59 89 GLY A C 1
ATOM 657 O O . GLY A 1 89 ? 48.020 -58.458 15.031 1.00 34.59 89 GLY A O 1
ATOM 658 N N . GLY A 1 90 ? 49.451 -57.569 16.529 1.00 37.81 90 GLY A N 1
ATOM 659 C CA . GLY A 1 90 ? 50.717 -57.564 15.768 1.00 37.81 90 GLY A CA 1
ATOM 660 C C . GLY A 1 90 ? 50.890 -56.687 14.511 1.00 37.81 90 GLY A C 1
ATOM 661 O O . GLY A 1 90 ? 50.405 -57.020 13.441 1.00 37.81 90 GLY A O 1
ATOM 662 N N . GLY A 1 91 ? 51.788 -55.693 14.609 1.00 37.91 91 GLY A N 1
ATOM 663 C CA . GLY A 1 91 ? 52.866 -55.527 13.617 1.00 37.91 91 GLY A CA 1
ATOM 664 C C . GLY A 1 91 ? 52.803 -54.371 12.603 1.00 37.91 91 GLY A C 1
ATOM 665 O O . GLY A 1 91 ? 52.042 -54.412 11.649 1.00 37.91 91 GLY A O 1
ATOM 666 N N . LEU A 1 92 ? 53.773 -53.454 12.753 1.00 49.62 92 LEU A N 1
ATOM 667 C CA . LEU A 1 92 ? 54.389 -52.564 11.743 1.00 49.62 92 LEU A CA 1
ATOM 668 C C . LEU A 1 92 ? 53.679 -51.236 11.372 1.00 49.62 92 LEU A C 1
ATOM 670 O O . LEU A 1 92 ? 52.966 -51.106 10.386 1.00 49.62 92 LEU A O 1
ATOM 674 N N . ALA A 1 93 ? 53.994 -50.231 12.201 1.00 42.41 93 ALA A N 1
ATOM 675 C CA . ALA A 1 93 ? 54.257 -48.807 11.934 1.00 42.41 93 ALA A CA 1
ATOM 676 C C . ALA A 1 93 ? 53.652 -48.114 10.686 1.00 42.41 93 ALA A C 1
ATOM 678 O O . ALA A 1 93 ? 54.115 -48.284 9.560 1.00 42.41 93 ALA A O 1
ATOM 679 N N . ARG A 1 94 ? 52.748 -47.152 10.937 1.00 49.34 94 ARG A N 1
ATOM 680 C CA . ARG A 1 94 ? 52.412 -46.018 10.051 1.00 49.34 94 ARG A CA 1
ATOM 681 C C . ARG A 1 94 ? 52.328 -44.744 10.918 1.00 49.34 94 ARG A C 1
ATOM 683 O O . ARG A 1 94 ? 51.915 -44.869 12.070 1.00 49.34 94 ARG A O 1
ATOM 690 N N . PRO A 1 95 ? 52.783 -43.562 10.455 1.00 48.22 95 PRO A N 1
ATOM 691 C CA . PRO A 1 95 ? 53.194 -42.498 11.363 1.00 48.22 95 PRO A CA 1
ATOM 692 C C . PRO A 1 95 ? 52.019 -41.845 12.091 1.00 48.22 95 PRO A C 1
ATOM 694 O O . PRO A 1 95 ? 50.962 -41.576 11.522 1.00 48.22 95 PRO A O 1
ATOM 697 N N . THR A 1 96 ? 52.269 -41.585 13.369 1.00 41.09 96 THR A N 1
ATOM 698 C CA . THR A 1 96 ? 51.424 -40.899 14.338 1.00 41.09 96 THR A CA 1
ATOM 699 C C . THR A 1 96 ? 51.343 -39.411 13.994 1.00 41.09 96 THR A C 1
ATOM 701 O O . THR A 1 96 ? 52.324 -38.692 14.166 1.00 41.09 96 THR A O 1
ATOM 704 N N . GLN A 1 97 ? 50.181 -38.916 13.562 1.00 53.81 97 GLN A N 1
ATOM 705 C CA . GLN A 1 97 ? 49.815 -37.543 13.908 1.00 53.81 97 GLN A CA 1
ATOM 706 C C . GLN A 1 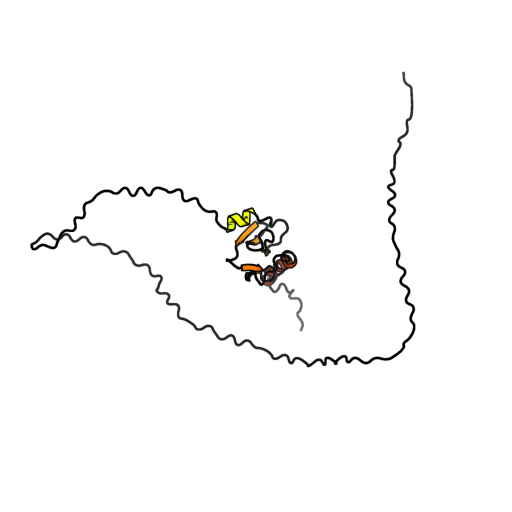97 ? 49.163 -37.598 15.286 1.00 53.81 97 GLN A C 1
ATOM 708 O O . GLN A 1 97 ? 48.156 -38.271 15.499 1.00 53.81 97 GLN A O 1
ATOM 713 N N . GLN A 1 98 ? 49.840 -36.974 16.244 1.00 49.47 98 GLN A N 1
ATOM 714 C CA . GLN A 1 98 ? 49.434 -36.866 17.635 1.00 49.47 98 GLN A CA 1
ATOM 715 C C . GLN A 1 98 ? 48.089 -36.140 17.719 1.00 49.47 98 GLN A C 1
ATOM 717 O O . GLN A 1 98 ? 48.019 -34.934 17.500 1.00 49.47 98 GLN A O 1
ATOM 722 N N . GLN A 1 99 ? 47.028 -36.851 18.092 1.00 53.41 99 GLN A N 1
ATOM 723 C CA . GLN A 1 99 ? 45.842 -36.208 18.641 1.00 53.41 99 GLN A CA 1
ATOM 724 C C . GLN A 1 99 ? 46.122 -35.926 20.118 1.00 53.41 99 GLN A C 1
ATOM 726 O O . GLN A 1 99 ? 45.833 -36.738 20.994 1.00 53.41 99 GLN A O 1
ATOM 731 N N . GLN A 1 100 ? 46.771 -34.792 20.388 1.00 51.97 100 GLN A N 1
ATOM 732 C CA . GLN A 1 100 ? 46.819 -34.232 21.732 1.00 51.97 100 GLN A CA 1
ATOM 733 C C . GLN A 1 100 ? 45.472 -33.580 22.032 1.00 51.97 100 GLN A C 1
ATOM 735 O O . GLN A 1 100 ? 45.072 -32.594 21.419 1.00 51.97 100 GLN A O 1
ATOM 740 N N . SER A 1 101 ? 44.779 -34.166 22.999 1.00 52.66 101 SER A N 1
ATOM 741 C CA . SER A 1 101 ? 43.670 -33.567 23.720 1.00 52.66 101 SER A CA 1
ATOM 742 C C . SER A 1 101 ? 44.131 -32.297 24.433 1.00 52.66 101 SER A C 1
ATOM 744 O O . SER A 1 101 ? 44.930 -32.373 25.368 1.00 52.66 101 SER A O 1
ATOM 746 N N . GLN A 1 102 ? 43.579 -31.152 24.055 1.00 49.41 102 GLN A N 1
ATOM 747 C CA . GLN A 1 102 ? 43.431 -30.025 24.967 1.00 49.41 102 GLN A CA 1
ATOM 748 C C . GLN A 1 102 ? 42.002 -29.520 24.841 1.00 49.41 102 GLN A C 1
ATOM 750 O O . GLN A 1 102 ? 41.517 -29.262 23.740 1.00 49.41 102 GLN A O 1
ATOM 755 N N . GLY A 1 103 ? 41.318 -29.457 25.983 1.00 48.25 103 GLY A N 1
ATOM 756 C CA . GLY A 1 103 ? 40.019 -28.823 26.097 1.00 48.25 103 GLY A CA 1
ATOM 757 C C . GLY A 1 103 ? 40.146 -27.369 25.673 1.00 48.25 103 GLY A C 1
ATOM 758 O O . GLY A 1 103 ? 40.691 -26.548 26.402 1.00 48.25 103 GLY A O 1
ATOM 759 N N . GLY A 1 104 ? 39.651 -27.073 24.479 1.00 39.62 104 GLY A N 1
ATOM 760 C CA . GLY A 1 104 ? 39.306 -25.726 24.081 1.00 39.62 104 GLY A CA 1
ATOM 761 C C . GLY A 1 104 ? 37.895 -25.476 24.567 1.00 39.62 104 GLY A C 1
ATOM 762 O O . GLY A 1 104 ? 36.940 -26.008 24.007 1.00 39.62 104 GLY A O 1
ATOM 763 N N . GLN A 1 105 ? 37.774 -24.676 25.620 1.00 48.12 105 GLN A N 1
ATOM 764 C CA . GLN A 1 105 ? 36.590 -23.863 25.818 1.00 48.12 105 GLN A CA 1
ATOM 765 C C . GLN A 1 105 ? 36.390 -23.099 24.506 1.00 48.12 105 GLN A C 1
ATOM 767 O O . GLN A 1 105 ? 37.093 -22.127 24.241 1.00 48.12 105 GLN A O 1
ATOM 772 N N . GLN A 1 106 ? 35.468 -23.543 23.654 1.00 44.69 106 GLN A N 1
ATOM 773 C CA . GLN A 1 106 ? 34.836 -22.612 22.734 1.00 44.69 106 GLN A CA 1
ATOM 774 C C . GLN A 1 106 ? 33.880 -21.792 23.586 1.00 44.69 106 GLN A C 1
ATOM 776 O O . GLN A 1 106 ? 32.669 -21.978 23.582 1.00 44.69 106 GLN A O 1
ATOM 781 N N . SER A 1 107 ? 34.482 -20.903 24.372 1.00 49.88 1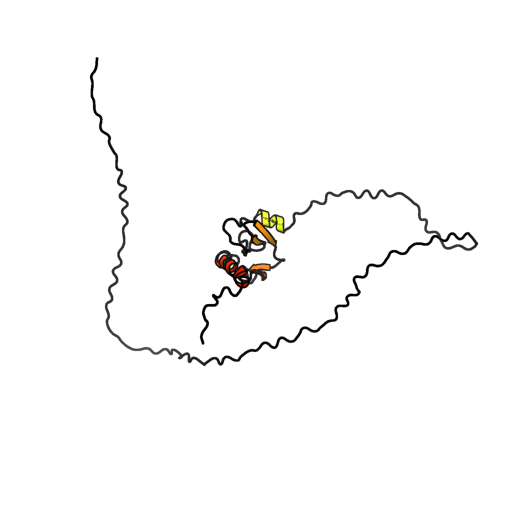07 SER A N 1
ATOM 782 C CA . SER A 1 107 ? 33.884 -19.628 24.690 1.00 49.88 107 SER A CA 1
ATOM 783 C C . SER A 1 107 ? 33.665 -18.971 23.332 1.00 49.88 107 SER A C 1
ATOM 785 O O . SER A 1 107 ? 34.548 -18.293 22.811 1.00 49.88 107 SER A O 1
ATOM 787 N N . GLN A 1 108 ? 32.533 -19.277 22.696 1.00 47.22 108 GLN A N 1
ATOM 788 C CA . GLN A 1 108 ? 31.950 -18.348 21.752 1.00 47.22 108 GLN A CA 1
ATOM 789 C C . GLN A 1 108 ? 31.707 -17.111 22.597 1.00 47.22 108 GLN A C 1
ATOM 791 O O . GLN A 1 108 ? 30.815 -17.080 23.439 1.00 47.22 108 GLN A O 1
ATOM 796 N N . SER A 1 109 ? 32.625 -16.159 22.470 1.00 50.28 109 SER A N 1
ATOM 797 C CA . SER A 1 109 ? 32.337 -14.779 22.775 1.00 50.28 109 SER A CA 1
ATOM 798 C C . SER A 1 109 ? 31.025 -14.486 22.074 1.00 50.28 109 SER A C 1
ATOM 800 O O . SER A 1 109 ? 30.958 -14.509 20.845 1.00 50.28 109 SER A O 1
ATOM 802 N N . GLU A 1 110 ? 29.982 -14.323 22.875 1.00 62.91 110 GLU A N 1
ATOM 803 C CA . GLU A 1 110 ? 28.765 -13.635 22.498 1.00 62.91 110 GLU A CA 1
ATOM 804 C C . GLU A 1 110 ? 29.216 -12.216 22.140 1.00 62.91 110 GLU A C 1
ATOM 806 O O . GLU A 1 110 ? 29.253 -11.310 22.969 1.00 62.91 110 GLU A O 1
ATOM 811 N N . GLU A 1 111 ? 29.714 -12.056 20.914 1.00 59.06 111 GLU A N 1
ATOM 812 C CA . GLU A 1 111 ? 29.675 -10.771 20.252 1.00 59.06 111 GLU A CA 1
ATOM 813 C C . GLU A 1 111 ? 28.187 -10.457 20.175 1.00 59.06 111 GLU A C 1
ATOM 815 O O . GLU A 1 111 ? 27.417 -11.174 19.536 1.00 59.06 111 GLU A O 1
ATOM 820 N N . GLU A 1 112 ? 27.780 -9.463 20.955 1.00 63.84 112 GLU A N 1
ATOM 821 C CA . GLU A 1 112 ? 26.486 -8.812 20.863 1.00 63.84 112 GLU A CA 1
ATOM 822 C C . GLU A 1 112 ? 26.373 -8.276 19.430 1.00 63.84 112 GLU A C 1
ATOM 824 O O . GLU A 1 112 ? 26.797 -7.164 19.117 1.00 63.84 112 GLU A O 1
ATOM 829 N N . GLU A 1 113 ? 25.924 -9.140 18.518 1.00 67.62 113 GLU A N 1
ATOM 830 C CA . GLU A 1 113 ? 25.590 -8.776 17.154 1.00 67.62 113 GLU A CA 1
ATOM 831 C C . GLU A 1 113 ? 24.426 -7.802 17.279 1.00 67.62 113 GLU A C 1
ATOM 833 O O . GLU A 1 113 ? 23.315 -8.183 17.640 1.00 67.62 113 GLU A O 1
ATOM 838 N N . GLU A 1 114 ? 24.722 -6.520 17.078 1.00 74.50 114 GLU A N 1
ATOM 839 C CA . GLU A 1 114 ? 23.735 -5.454 16.995 1.00 74.50 114 GLU A CA 1
ATOM 840 C C . GLU A 1 114 ? 22.629 -5.913 16.035 1.00 74.50 114 GLU A C 1
ATOM 842 O O . GLU A 1 114 ? 22.837 -5.985 14.821 1.00 74.50 114 GLU A O 1
ATOM 847 N N . GLU A 1 115 ? 21.474 -6.304 16.585 1.00 83.12 115 GLU A N 1
ATOM 848 C CA . GLU A 1 115 ? 20.375 -6.870 15.809 1.00 83.12 115 GLU A CA 1
ATOM 849 C C . GLU A 1 115 ? 19.831 -5.771 14.893 1.00 83.12 115 GLU A C 1
ATOM 851 O O . GLU A 1 115 ? 18.995 -4.950 15.280 1.00 83.12 115 GLU A O 1
ATOM 856 N N . LYS A 1 116 ? 20.358 -5.706 13.664 1.00 83.94 116 LYS A N 1
ATOM 857 C CA . LYS A 1 116 ? 19.919 -4.722 12.681 1.00 83.94 116 LYS A CA 1
ATOM 858 C C . LYS A 1 116 ? 18.407 -4.881 12.505 1.00 83.94 116 LYS A C 1
ATOM 860 O O . LYS A 1 116 ? 17.946 -5.979 12.179 1.00 83.94 116 LYS A O 1
ATOM 865 N N . PRO A 1 117 ? 17.625 -3.798 12.640 1.00 87.75 117 PRO A N 1
ATOM 866 C CA . PRO A 1 117 ? 16.181 -3.897 12.558 1.00 87.75 117 PRO A CA 1
ATOM 867 C C . PRO A 1 117 ? 15.752 -4.423 11.190 1.00 87.75 117 PRO A C 1
ATOM 869 O O . PRO A 1 117 ? 16.282 -4.034 10.142 1.00 87.75 117 PRO A O 1
ATOM 872 N N . ASN A 1 118 ? 14.749 -5.299 11.211 1.00 91.94 118 ASN A N 1
ATOM 873 C CA . ASN A 1 118 ? 14.120 -5.800 9.999 1.00 91.94 118 ASN A CA 1
ATOM 874 C C . ASN A 1 118 ? 13.635 -4.611 9.133 1.00 91.94 118 ASN A C 1
ATOM 876 O O . ASN A 1 118 ? 12.977 -3.709 9.662 1.00 91.94 118 ASN A O 1
ATOM 880 N N . PRO A 1 119 ? 13.898 -4.601 7.810 1.00 94.19 119 PRO A N 1
ATOM 881 C CA . PRO A 1 119 ? 13.471 -3.521 6.919 1.00 94.19 119 PRO A CA 1
ATOM 882 C C . PRO A 1 119 ? 11.974 -3.186 6.993 1.00 94.19 119 PRO A C 1
ATOM 884 O O . PRO A 1 119 ? 11.605 -2.016 6.902 1.00 94.19 119 PRO A O 1
ATOM 887 N N . LEU A 1 120 ? 11.107 -4.182 7.211 1.00 95.62 120 LEU A N 1
ATOM 888 C CA . LEU A 1 120 ? 9.671 -3.961 7.376 1.00 95.62 120 LEU A CA 1
ATOM 889 C C . LEU A 1 120 ? 9.375 -3.134 8.632 1.00 95.62 120 LEU A C 1
ATOM 891 O O . LEU A 1 120 ? 8.567 -2.214 8.560 1.00 95.62 120 LEU A O 1
ATOM 895 N N . THR A 1 121 ? 10.043 -3.405 9.757 1.00 96.06 121 THR A N 1
ATOM 896 C CA . THR A 1 121 ? 9.853 -2.656 11.011 1.00 96.06 121 THR A CA 1
ATOM 897 C C . THR A 1 121 ? 10.150 -1.172 10.814 1.00 96.06 121 THR A C 1
ATOM 899 O O . THR A 1 121 ? 9.326 -0.329 11.159 1.00 96.06 121 THR A O 1
ATOM 902 N N . LEU A 1 122 ? 11.259 -0.852 10.140 1.00 95.69 122 LEU A N 1
ATOM 903 C CA . LEU A 1 122 ? 11.651 0.531 9.844 1.00 95.69 122 LEU A CA 1
ATOM 904 C C . LEU A 1 122 ? 10.646 1.276 8.953 1.00 95.69 122 LEU A C 1
ATOM 906 O O . LEU A 1 122 ? 10.500 2.496 9.054 1.00 95.69 122 LEU A O 1
ATOM 910 N N . LEU A 1 123 ? 9.980 0.568 8.039 1.00 96.81 123 LEU A N 1
ATOM 911 C CA . LEU A 1 123 ? 8.924 1.146 7.208 1.00 96.81 123 LEU A CA 1
ATOM 912 C C . LEU A 1 123 ? 7.638 1.322 8.021 1.00 96.81 123 LEU A C 1
ATOM 914 O O . LEU A 1 123 ? 7.006 2.371 7.948 1.00 96.81 123 LEU A O 1
ATOM 918 N N . LEU A 1 124 ? 7.273 0.343 8.848 1.00 97.19 124 LEU A N 1
ATOM 919 C CA . LEU A 1 124 ? 6.071 0.416 9.678 1.00 97.19 124 LEU A CA 1
ATOM 920 C C . LEU A 1 124 ? 6.123 1.534 10.723 1.00 97.19 124 LEU A C 1
ATOM 922 O O . LEU A 1 124 ? 5.083 2.116 11.009 1.00 97.19 124 LEU A O 1
ATOM 926 N N . GLU A 1 125 ? 7.299 1.893 11.235 1.00 97.06 125 GLU A N 1
ATOM 927 C CA . GLU A 1 125 ? 7.472 3.063 12.111 1.00 97.06 125 GLU A CA 1
ATOM 928 C C . GLU A 1 125 ? 7.145 4.393 11.412 1.00 97.06 125 GLU A C 1
ATOM 930 O O . GLU A 1 125 ? 6.720 5.350 12.057 1.00 97.06 125 GLU A O 1
ATOM 935 N N . LYS A 1 126 ? 7.322 4.458 10.088 1.00 97.44 126 LYS A N 1
ATOM 936 C CA . LYS A 1 126 ? 7.015 5.637 9.260 1.00 97.44 126 LYS A CA 1
ATOM 937 C C . LYS A 1 126 ? 5.590 5.616 8.705 1.00 97.44 126 LYS A C 1
ATOM 939 O O . LYS A 1 126 ? 5.106 6.649 8.245 1.00 97.44 126 LYS A O 1
ATOM 944 N N . SER A 1 127 ? 4.942 4.454 8.739 1.00 97.88 127 SER A N 1
ATOM 945 C CA . SER A 1 127 ? 3.587 4.244 8.239 1.00 97.88 127 SER A CA 1
ATOM 946 C C . SER A 1 127 ? 2.574 5.055 9.044 1.00 97.88 127 SER A C 1
ATOM 948 O O . SER A 1 127 ? 2.454 4.900 10.259 1.00 97.88 127 SER A O 1
ATOM 950 N N . THR A 1 128 ? 1.778 5.876 8.362 1.00 97.25 128 THR A N 1
ATOM 951 C CA . THR A 1 128 ? 0.626 6.571 8.964 1.00 97.25 128 THR A CA 1
ATOM 952 C C . THR A 1 128 ? -0.697 5.838 8.721 1.00 97.25 128 THR A C 1
ATOM 954 O O . THR A 1 128 ? -1.761 6.303 9.137 1.00 97.25 128 THR A O 1
ATOM 957 N N . PHE A 1 129 ? -0.655 4.676 8.062 1.00 97.88 129 PHE A N 1
ATOM 958 C CA . PHE A 1 129 ? -1.839 3.942 7.638 1.00 97.88 129 PHE A CA 1
ATOM 959 C C . PHE A 1 129 ? -2.582 3.264 8.806 1.00 97.88 129 PHE A C 1
ATOM 961 O O . PHE A 1 129 ? -1.988 2.610 9.674 1.00 97.88 129 PHE A O 1
ATOM 968 N N . THR A 1 130 ? -3.918 3.332 8.777 1.00 97.62 130 THR A N 1
ATOM 969 C CA . THR A 1 130 ? -4.822 2.672 9.733 1.00 97.62 130 THR A CA 1
ATOM 970 C C . THR A 1 130 ? -6.037 2.037 9.046 1.00 97.62 130 THR A C 1
ATOM 972 O O . THR A 1 130 ? -6.546 2.558 8.053 1.00 97.62 130 THR A O 1
ATOM 975 N N . CYS A 1 131 ? -6.540 0.939 9.621 1.00 98.00 131 CYS A N 1
ATOM 976 C CA . CYS A 1 131 ? -7.746 0.242 9.167 1.00 98.00 131 CYS A CA 1
ATOM 977 C C . CYS A 1 131 ? -9.059 0.831 9.724 1.00 98.00 131 CYS A C 1
ATOM 979 O O . CYS A 1 131 ? -10.130 0.389 9.327 1.00 98.00 131 CYS A O 1
ATOM 981 N N . SER A 1 132 ? -9.023 1.828 10.620 1.00 95.88 132 SER A N 1
ATOM 982 C CA . SER A 1 132 ? -10.216 2.293 11.361 1.00 95.88 132 SER A CA 1
ATOM 983 C C . SER A 1 132 ? -11.375 2.816 10.498 1.00 95.88 132 SER A C 1
ATOM 985 O O . SER A 1 132 ? -12.511 2.833 10.957 1.00 95.88 132 SER A O 1
ATOM 987 N N . SER A 1 133 ? -11.109 3.263 9.270 1.00 92.62 133 SER A N 1
ATOM 988 C CA . SER A 1 133 ? -12.115 3.775 8.325 1.00 92.62 133 SER A CA 1
ATOM 989 C C . SER A 1 133 ? -12.127 3.003 7.004 1.00 92.62 133 SER A C 1
ATOM 991 O O . SER A 1 133 ? -12.517 3.538 5.964 1.00 92.62 133 SER A O 1
ATOM 993 N N . LYS A 1 134 ? -11.640 1.761 7.033 1.00 95.31 134 LYS A N 1
ATOM 994 C CA . LYS A 1 134 ? -11.452 0.901 5.868 1.00 95.31 134 LYS A CA 1
ATOM 995 C C . LYS A 1 134 ? -12.338 -0.337 5.981 1.00 95.31 134 LYS A C 1
ATOM 997 O O . LYS A 1 134 ? -12.527 -0.868 7.071 1.00 95.31 134 LYS A O 1
ATOM 1002 N N . THR A 1 135 ? -12.885 -0.774 4.854 1.00 95.69 135 THR A N 1
ATOM 1003 C CA . THR A 1 135 ? -13.533 -2.084 4.731 1.00 95.69 135 THR A CA 1
ATOM 1004 C C . THR A 1 135 ? -12.475 -3.182 4.666 1.00 95.69 135 THR A C 1
ATOM 1006 O O . THR A 1 135 ? -11.280 -2.904 4.517 1.00 95.69 135 THR A O 1
ATOM 1009 N N . ASP A 1 136 ? -12.899 -4.435 4.777 1.00 96.62 136 ASP A N 1
ATOM 1010 C CA . ASP A 1 136 ? -11.987 -5.561 4.612 1.00 96.62 136 ASP A CA 1
ATOM 1011 C C . ASP A 1 136 ? -11.375 -5.548 3.199 1.00 96.62 136 ASP A C 1
ATOM 1013 O O . ASP A 1 136 ? -12.074 -5.319 2.209 1.00 96.62 136 ASP A O 1
ATOM 1017 N N . GLY A 1 137 ? -10.056 -5.727 3.101 1.00 97.50 137 GLY A N 1
ATOM 1018 C CA . GLY A 1 137 ? -9.343 -5.654 1.823 1.00 97.50 137 GLY A CA 1
ATOM 1019 C C . GLY A 1 137 ? -7.890 -5.199 1.926 1.00 97.50 137 GLY A C 1
ATOM 1020 O O . GLY A 1 137 ? -7.336 -5.068 3.017 1.00 97.50 137 GLY A O 1
ATOM 1021 N N . TYR A 1 138 ? -7.263 -4.969 0.772 1.00 98.38 138 TYR A N 1
ATOM 1022 C CA . TYR A 1 138 ? -5.847 -4.626 0.643 1.00 98.38 138 TYR A CA 1
ATOM 1023 C C . TYR A 1 138 ? -5.642 -3.148 0.303 1.00 98.38 138 TYR A C 1
ATOM 1025 O O . TYR A 1 138 ? -6.318 -2.585 -0.559 1.00 98.38 138 TYR A O 1
ATOM 1033 N N . TYR A 1 139 ? -4.666 -2.520 0.944 1.00 98.62 139 TYR A N 1
ATOM 1034 C CA . TYR A 1 139 ? -4.443 -1.083 0.879 1.00 98.62 139 TYR A CA 1
ATOM 1035 C C . TYR A 1 139 ? -2.965 -0.756 0.698 1.00 98.62 139 TYR A C 1
ATOM 1037 O O . TYR A 1 139 ? -2.126 -1.196 1.482 1.00 98.62 139 TYR A O 1
ATOM 1045 N N . ALA A 1 140 ? -2.653 0.049 -0.312 1.00 98.62 140 ALA A N 1
ATOM 1046 C CA . ALA A 1 140 ? -1.337 0.637 -0.504 1.00 98.62 140 ALA A CA 1
ATOM 1047 C C . ALA A 1 140 ? -1.050 1.674 0.591 1.00 98.62 140 ALA A C 1
ATOM 1049 O O . ALA A 1 140 ? -1.926 2.475 0.927 1.00 98.62 140 ALA A O 1
ATOM 1050 N N . ASP A 1 141 ? 0.180 1.695 1.105 1.00 98.50 141 ASP A N 1
ATOM 1051 C CA . ASP A 1 141 ? 0.616 2.730 2.037 1.00 98.50 141 ASP A CA 1
ATOM 1052 C C . ASP A 1 141 ? 1.432 3.824 1.338 1.00 98.50 141 ASP A C 1
ATOM 1054 O O . ASP A 1 141 ? 2.643 3.710 1.121 1.00 98.50 141 ASP A O 1
ATOM 1058 N N . ASN A 1 142 ? 0.755 4.926 1.022 1.00 97.75 142 ASN A N 1
ATOM 1059 C CA . ASN A 1 142 ? 1.354 6.104 0.405 1.00 97.75 142 ASN A CA 1
ATOM 1060 C C . ASN A 1 142 ? 2.458 6.740 1.263 1.00 97.75 142 ASN A C 1
ATOM 1062 O O . ASN A 1 142 ? 3.390 7.323 0.711 1.00 97.75 142 ASN A O 1
ATOM 1066 N N . SER A 1 143 ? 2.390 6.623 2.594 1.00 98.06 143 SER A N 1
ATOM 1067 C CA . SER A 1 143 ? 3.350 7.267 3.503 1.00 98.06 143 SER A CA 1
ATOM 1068 C C . SER A 1 143 ? 4.751 6.650 3.442 1.00 98.06 143 SER A C 1
ATOM 1070 O O . SER A 1 143 ? 5.736 7.300 3.792 1.00 98.06 143 SER A O 1
ATOM 1072 N N . VAL A 1 144 ? 4.857 5.427 2.916 1.00 97.94 144 VAL A N 1
ATOM 1073 C CA . VAL A 1 144 ? 6.120 4.702 2.715 1.00 97.94 144 VAL A CA 1
ATOM 1074 C C . VAL A 1 144 ? 6.359 4.344 1.248 1.00 97.94 144 VAL A C 1
ATOM 1076 O O . VAL A 1 144 ? 7.021 3.352 0.929 1.00 97.94 144 VAL A O 1
ATOM 1079 N N . ASN A 1 145 ? 5.846 5.179 0.339 1.00 97.56 145 ASN A N 1
ATOM 1080 C CA . ASN A 1 145 ? 5.988 5.037 -1.114 1.00 97.56 145 ASN A CA 1
ATOM 1081 C C . ASN A 1 145 ? 5.483 3.683 -1.643 1.00 97.56 145 ASN A C 1
ATOM 1083 O O . ASN A 1 145 ? 6.079 3.107 -2.551 1.00 97.56 145 ASN A O 1
ATOM 1087 N N . CYS A 1 146 ? 4.416 3.144 -1.049 1.00 98.50 146 CYS A N 1
ATOM 1088 C CA . CYS A 1 146 ? 3.787 1.882 -1.442 1.00 98.50 146 CYS A CA 1
ATOM 1089 C C . CYS A 1 146 ? 4.727 0.662 -1.433 1.00 98.50 146 CYS A C 1
ATOM 1091 O O . CYS A 1 146 ? 4.404 -0.376 -2.010 1.00 98.50 146 CYS A O 1
ATOM 1093 N N . GLN A 1 147 ? 5.872 0.756 -0.747 1.00 98.38 147 GLN A N 1
ATOM 1094 C CA . GLN A 1 147 ? 6.747 -0.390 -0.473 1.00 98.38 147 GLN A CA 1
ATOM 1095 C C . GLN A 1 147 ? 6.090 -1.374 0.496 1.00 98.38 147 GLN A C 1
ATOM 1097 O O . GLN A 1 147 ? 6.413 -2.558 0.488 1.00 98.38 147 GLN A O 1
ATOM 1102 N N . VAL A 1 148 ? 5.162 -0.883 1.321 1.00 98.56 148 VAL A N 1
ATOM 1103 C CA . VAL A 1 148 ? 4.328 -1.684 2.214 1.00 98.56 148 VAL A CA 1
ATOM 1104 C C . VAL A 1 148 ? 2.879 -1.594 1.754 1.00 98.56 148 VAL A C 1
ATOM 1106 O O . VAL A 1 148 ? 2.416 -0.552 1.283 1.00 98.56 148 VAL A O 1
ATOM 1109 N N . PHE A 1 149 ? 2.161 -2.697 1.918 1.00 98.75 149 PHE A N 1
ATOM 1110 C CA . PHE A 1 149 ? 0.711 -2.736 1.826 1.00 98.75 149 PHE A CA 1
ATOM 1111 C C . PHE A 1 149 ? 0.118 -3.398 3.064 1.00 98.75 149 PHE A C 1
ATOM 1113 O O . PHE A 1 149 ? 0.785 -4.153 3.780 1.00 98.75 149 PHE A O 1
ATOM 1120 N N . HIS A 1 150 ? -1.156 -3.116 3.300 1.00 98.56 150 HIS A N 1
ATOM 1121 C CA . HIS A 1 150 ? -1.883 -3.580 4.465 1.00 98.56 150 HIS A CA 1
ATOM 1122 C C . HIS A 1 150 ? -3.124 -4.361 4.061 1.00 98.56 150 HIS A C 1
ATOM 1124 O O . HIS A 1 150 ? -3.877 -3.921 3.200 1.00 98.56 150 HIS A O 1
ATOM 1130 N N . TYR A 1 151 ? -3.365 -5.490 4.714 1.00 98.31 151 TYR A N 1
ATOM 1131 C CA . TYR A 1 151 ? -4.649 -6.174 4.684 1.00 98.31 151 TYR A CA 1
ATOM 1132 C C . TYR A 1 151 ? -5.427 -5.797 5.942 1.00 98.31 151 TYR A C 1
ATOM 1134 O O . TYR A 1 151 ? -4.947 -6.018 7.059 1.00 98.31 151 TYR A O 1
ATOM 1142 N N . CYS A 1 152 ? -6.603 -5.211 5.751 1.00 98.31 152 CYS A N 1
ATOM 1143 C CA . CYS A 1 152 ? -7.549 -4.938 6.818 1.00 98.31 152 CYS A CA 1
ATOM 1144 C C . CYS A 1 152 ? -8.584 -6.062 6.876 1.00 98.31 152 CYS A C 1
ATOM 1146 O O . CYS A 1 152 ? -9.144 -6.430 5.846 1.00 98.31 152 CYS A O 1
ATOM 1148 N N . VAL A 1 153 ? -8.848 -6.583 8.073 1.00 96.81 153 VAL A N 1
ATOM 1149 C CA . VAL A 1 153 ? -9.929 -7.547 8.321 1.00 96.81 153 VAL A CA 1
ATOM 1150 C C . VAL A 1 153 ? -10.542 -7.297 9.694 1.00 96.81 153 VAL A C 1
ATOM 1152 O O . VAL A 1 153 ? -9.843 -7.331 10.705 1.00 96.81 153 VAL A O 1
ATOM 1155 N N . GLY A 1 154 ? -11.833 -6.970 9.754 1.00 94.56 154 GLY A N 1
ATOM 1156 C CA . GLY A 1 154 ? -12.511 -6.638 11.014 1.00 94.56 154 GLY A CA 1
ATOM 1157 C C . GLY A 1 154 ? -11.842 -5.489 11.783 1.00 94.56 154 GLY A C 1
ATOM 1158 O O . GLY A 1 154 ? -11.844 -5.479 13.012 1.00 94.56 154 GLY A O 1
ATOM 1159 N N . GLY A 1 155 ? -11.201 -4.555 11.070 1.00 95.00 155 GLY A N 1
ATOM 1160 C CA . GLY A 1 155 ? -10.413 -3.459 11.646 1.00 95.00 155 GLY A CA 1
ATOM 1161 C C . GLY A 1 155 ? -8.990 -3.828 12.096 1.00 95.00 155 GLY A C 1
ATOM 1162 O O . GLY A 1 155 ? -8.224 -2.930 12.448 1.00 95.00 155 GLY A O 1
ATOM 1163 N N . ALA A 1 156 ? -8.599 -5.106 12.055 1.00 97.06 156 ALA A N 1
ATOM 1164 C CA . ALA A 1 156 ? -7.228 -5.541 12.315 1.00 97.06 156 ALA A CA 1
ATOM 1165 C C . ALA A 1 156 ? -6.323 -5.250 11.109 1.00 97.06 156 ALA A C 1
ATOM 1167 O O . ALA A 1 156 ? -6.733 -5.451 9.967 1.00 97.06 156 ALA A O 1
ATOM 1168 N N . LYS A 1 157 ? -5.092 -4.789 11.368 1.00 97.81 157 LYS A N 1
ATOM 1169 C CA . LYS A 1 157 ? -4.091 -4.455 10.343 1.00 97.81 157 LYS A CA 1
ATOM 1170 C C . LYS A 1 157 ? -3.020 -5.539 10.262 1.00 97.81 157 LYS A C 1
ATOM 1172 O O . LYS A 1 157 ? -2.323 -5.787 11.243 1.00 97.81 157 LYS A O 1
ATOM 1177 N N . HIS A 1 158 ? -2.826 -6.098 9.075 1.00 98.06 158 HIS A N 1
ATOM 1178 C CA . HIS A 1 158 ? -1.697 -6.966 8.742 1.00 98.06 158 HIS A CA 1
ATOM 1179 C C . HIS A 1 158 ? -0.863 -6.303 7.650 1.00 98.06 158 HIS A C 1
ATOM 1181 O O . HIS A 1 158 ? -1.440 -5.728 6.734 1.00 98.06 158 HIS A O 1
ATOM 1187 N N . SER A 1 159 ? 0.466 -6.358 7.728 1.00 98.31 159 SER A N 1
ATOM 1188 C CA . SER A 1 159 ? 1.340 -5.576 6.843 1.00 98.31 159 SER A CA 1
ATOM 1189 C C . SER A 1 159 ? 2.403 -6.441 6.182 1.00 98.31 159 SER A C 1
ATOM 1191 O O . SER A 1 159 ? 3.004 -7.283 6.848 1.00 98.31 159 SER A O 1
ATOM 1193 N N . TRP A 1 160 ? 2.690 -6.172 4.910 1.00 98.38 160 TRP A N 1
ATOM 1194 C CA . TRP A 1 160 ? 3.759 -6.831 4.159 1.00 98.38 160 TRP A CA 1
ATOM 1195 C C . TRP A 1 160 ? 4.529 -5.832 3.311 1.00 98.38 160 TRP A C 1
ATOM 1197 O O . TRP A 1 160 ? 3.970 -4.861 2.806 1.00 98.38 160 TRP A O 1
ATOM 1207 N N . MET A 1 161 ? 5.814 -6.118 3.138 1.00 98.12 161 MET A N 1
ATOM 1208 C CA . MET A 1 161 ? 6.717 -5.397 2.251 1.00 98.12 161 MET A CA 1
ATOM 1209 C C . MET A 1 161 ? 6.757 -6.087 0.884 1.00 98.12 161 MET A C 1
ATOM 1211 O O . MET A 1 161 ? 6.874 -7.312 0.806 1.00 98.12 161 MET A O 1
ATOM 1215 N N . CYS A 1 162 ? 6.683 -5.299 -0.185 1.00 98.38 162 CYS A N 1
ATOM 1216 C CA . CYS A 1 162 ? 6.965 -5.762 -1.537 1.00 98.38 162 CYS A CA 1
ATOM 1217 C C . CYS A 1 162 ? 8.470 -6.055 -1.712 1.00 98.38 162 CYS A C 1
ATOM 1219 O O . CYS A 1 162 ? 9.296 -5.398 -1.076 1.00 98.38 162 CYS A O 1
ATOM 1221 N N . PRO A 1 163 ? 8.853 -7.014 -2.576 1.00 98.00 163 PRO A N 1
ATOM 1222 C CA . PRO A 1 163 ? 10.254 -7.250 -2.918 1.00 98.00 163 PRO A CA 1
ATOM 1223 C C . PRO A 1 163 ? 10.963 -6.001 -3.456 1.00 98.00 163 PRO A C 1
ATOM 1225 O O . PRO A 1 163 ? 10.329 -5.088 -3.994 1.00 98.00 163 PRO A O 1
ATOM 1228 N N . GLU A 1 164 ? 12.293 -5.995 -3.379 1.00 96.62 164 GLU A N 1
ATOM 1229 C CA . GLU A 1 164 ? 13.114 -4.893 -3.887 1.00 96.62 164 GLU A CA 1
ATOM 1230 C C . GLU A 1 164 ? 12.798 -4.560 -5.357 1.00 96.62 164 GLU A C 1
ATOM 1232 O O . GLU A 1 164 ? 12.625 -5.440 -6.200 1.00 96.62 164 GLU A O 1
ATOM 1237 N N . GLY A 1 165 ? 12.700 -3.262 -5.664 1.00 97.19 165 GLY A N 1
ATOM 1238 C CA . GLY A 1 165 ? 12.368 -2.766 -7.005 1.00 97.19 165 GLY A CA 1
ATOM 1239 C C . GLY A 1 165 ? 10.882 -2.848 -7.381 1.00 97.19 165 GLY A C 1
ATOM 1240 O O . GLY A 1 165 ? 10.517 -2.470 -8.500 1.00 97.19 165 GLY A O 1
ATOM 1241 N N . THR A 1 166 ? 10.018 -3.300 -6.469 1.00 98.56 166 THR A N 1
ATOM 1242 C CA . THR A 1 166 ? 8.567 -3.373 -6.679 1.00 98.56 166 THR A CA 1
ATOM 1243 C C . THR A 1 166 ? 7.795 -2.572 -5.636 1.00 98.56 166 THR A C 1
ATOM 1245 O O . THR A 1 166 ? 8.286 -2.304 -4.542 1.00 98.56 166 THR A O 1
ATOM 1248 N N . VAL A 1 167 ? 6.574 -2.177 -5.986 1.00 98.62 167 VAL A N 1
ATOM 1249 C CA . VAL A 1 167 ? 5.649 -1.439 -5.118 1.00 98.62 167 VAL A CA 1
ATOM 1250 C C . VAL A 1 167 ? 4.236 -1.974 -5.294 1.00 98.62 167 VAL A C 1
ATOM 1252 O O . VAL A 1 167 ? 3.890 -2.526 -6.341 1.00 98.62 167 VAL A O 1
ATOM 1255 N N . PHE A 1 168 ? 3.405 -1.827 -4.269 1.00 98.75 168 PHE A N 1
ATOM 1256 C CA . PHE A 1 168 ? 2.042 -2.331 -4.304 1.00 98.75 168 PHE A CA 1
ATOM 1257 C C . PHE A 1 168 ? 1.156 -1.491 -5.230 1.00 98.75 168 PHE A C 1
ATOM 1259 O O . PHE A 1 168 ? 1.027 -0.275 -5.073 1.00 98.75 168 PHE A O 1
ATOM 1266 N N . HIS A 1 169 ? 0.505 -2.153 -6.182 1.00 98.56 169 HIS A N 1
ATOM 1267 C CA . HIS A 1 169 ? -0.389 -1.530 -7.145 1.00 98.56 169 HIS A CA 1
ATOM 1268 C C . HIS A 1 169 ? -1.847 -1.707 -6.724 1.00 98.56 169 HIS A C 1
ATOM 1270 O O . HIS A 1 169 ? -2.434 -2.775 -6.897 1.00 98.56 169 HIS A O 1
ATOM 1276 N N . GLN A 1 170 ? -2.472 -0.638 -6.230 1.00 98.25 170 GLN A N 1
ATOM 1277 C CA . GLN A 1 170 ? -3.813 -0.698 -5.636 1.00 98.25 170 GLN A CA 1
ATOM 1278 C C . GLN A 1 170 ? -4.915 -1.240 -6.563 1.00 98.25 170 GLN A C 1
ATOM 1280 O O . GLN A 1 170 ? -5.885 -1.816 -6.085 1.00 98.25 170 GLN A O 1
ATOM 1285 N N . VAL A 1 171 ? -4.790 -1.077 -7.882 1.00 97.50 171 VAL A N 1
ATOM 1286 C CA . VAL A 1 171 ? -5.785 -1.614 -8.829 1.00 97.50 171 VAL A CA 1
ATOM 1287 C C . VAL A 1 171 ? -5.567 -3.101 -9.104 1.00 97.50 171 VAL A C 1
ATOM 1289 O O . VAL A 1 171 ? -6.525 -3.828 -9.341 1.00 97.50 171 VAL A O 1
ATOM 1292 N N . HIS A 1 172 ? -4.314 -3.559 -9.081 1.00 97.12 172 HIS A N 1
ATOM 1293 C CA . HIS A 1 172 ? -3.969 -4.952 -9.392 1.00 97.12 172 HIS A CA 1
ATOM 1294 C C . HIS A 1 172 ? -3.894 -5.826 -8.138 1.00 97.12 172 HIS A C 1
ATOM 1296 O O . HIS A 1 172 ? -3.894 -7.048 -8.250 1.00 97.12 172 HIS A O 1
ATOM 1302 N N . LEU A 1 173 ? -3.856 -5.194 -6.961 1.00 97.38 173 LEU A N 1
ATOM 1303 C CA . LEU A 1 173 ? -3.746 -5.825 -5.651 1.00 97.38 173 LEU A CA 1
ATOM 1304 C C . LEU A 1 173 ? -2.530 -6.758 -5.531 1.00 97.38 173 LEU A C 1
ATOM 1306 O O . LEU A 1 173 ? -2.572 -7.779 -4.850 1.00 97.38 173 LEU A O 1
ATOM 1310 N N . ASN A 1 174 ? -1.433 -6.404 -6.199 1.00 98.00 174 ASN A N 1
ATOM 1311 C CA . ASN A 1 174 ? -0.165 -7.123 -6.170 1.00 98.00 174 ASN A CA 1
ATOM 1312 C C . ASN A 1 174 ? 1.022 -6.148 -6.256 1.00 98.00 174 ASN A C 1
ATOM 1314 O O . ASN A 1 174 ? 0.849 -4.955 -6.511 1.00 98.00 174 ASN A O 1
ATOM 1318 N N . CYS A 1 175 ? 2.235 -6.651 -6.020 1.00 98.62 175 CYS A N 1
ATOM 1319 C CA . CYS A 1 175 ? 3.456 -5.875 -6.224 1.00 98.62 175 CYS A CA 1
ATOM 1320 C C . CYS A 1 175 ? 3.820 -5.862 -7.716 1.00 98.62 175 CYS A C 1
ATOM 1322 O O . CYS A 1 175 ? 3.928 -6.919 -8.340 1.00 98.62 175 CYS A O 1
ATOM 1324 N N . VAL A 1 176 ? 4.036 -4.673 -8.274 1.00 98.50 176 VAL A N 1
ATOM 1325 C CA . VAL A 1 176 ? 4.466 -4.456 -9.666 1.00 98.50 176 VAL A CA 1
ATOM 1326 C C . VAL A 1 176 ? 5.813 -3.731 -9.684 1.00 98.50 176 VAL A C 1
ATOM 1328 O O . VAL A 1 176 ? 6.171 -3.106 -8.683 1.00 98.50 176 VAL A O 1
ATOM 1331 N N . PRO A 1 177 ? 6.583 -3.775 -10.786 1.00 98.44 177 PRO A N 1
ATOM 1332 C CA . PRO A 1 177 ? 7.792 -2.965 -10.913 1.00 98.44 177 PRO A CA 1
ATOM 1333 C C . PRO A 1 177 ? 7.509 -1.488 -10.625 1.00 98.44 177 PRO A C 1
ATOM 1335 O O . PRO A 1 177 ? 6.500 -0.959 -11.088 1.00 98.44 177 PRO A O 1
ATOM 1338 N N . ALA A 1 178 ? 8.416 -0.805 -9.924 1.00 97.19 178 ALA A N 1
ATOM 1339 C CA . ALA A 1 178 ? 8.233 0.602 -9.550 1.00 97.19 178 ALA A CA 1
ATOM 1340 C C . ALA A 1 178 ? 7.993 1.545 -10.749 1.00 97.19 178 ALA A C 1
ATOM 1342 O O . ALA A 1 178 ? 7.398 2.598 -10.594 1.00 97.19 178 ALA A O 1
ATOM 1343 N N . SER A 1 179 ? 8.388 1.161 -11.967 1.00 97.50 179 SER A N 1
ATOM 1344 C CA . SER A 1 179 ? 8.091 1.918 -13.193 1.00 97.50 179 SER A CA 1
ATOM 1345 C C . SER A 1 179 ? 6.611 1.930 -13.599 1.00 97.50 179 SER A C 1
ATOM 1347 O O . SER A 1 179 ? 6.228 2.714 -14.465 1.00 97.50 179 SER A O 1
ATOM 1349 N N . GLN A 1 180 ? 5.793 1.055 -13.014 1.00 96.94 180 GLN A N 1
ATOM 1350 C CA . GLN A 1 180 ? 4.353 0.938 -13.251 1.00 96.94 180 GLN A CA 1
ATOM 1351 C C . GLN A 1 180 ? 3.547 1.401 -12.030 1.00 96.94 180 GLN A C 1
ATOM 1353 O O . GLN A 1 180 ? 2.392 1.011 -11.873 1.00 96.94 180 GLN A O 1
ATOM 1358 N N . ASP A 1 181 ? 4.152 2.173 -11.123 1.00 96.31 181 ASP A N 1
ATOM 1359 C CA . ASP A 1 181 ? 3.479 2.580 -9.898 1.00 96.31 181 ASP A CA 1
ATOM 1360 C C . ASP A 1 181 ? 2.308 3.539 -10.150 1.00 96.31 181 ASP A C 1
ATOM 1362 O O . ASP A 1 181 ? 2.288 4.339 -11.086 1.00 96.31 181 ASP A O 1
ATOM 1366 N N . ILE A 1 182 ? 1.330 3.462 -9.251 1.00 97.75 182 ILE A N 1
ATOM 1367 C CA . ILE A 1 182 ? 0.233 4.428 -9.142 1.00 97.75 182 ILE A CA 1
ATOM 1368 C C . ILE A 1 182 ? 0.183 5.032 -7.737 1.00 97.75 182 ILE A C 1
ATOM 1370 O O . ILE A 1 182 ? -0.884 5.475 -7.303 1.00 97.75 182 ILE A O 1
ATOM 1374 N N . CYS A 1 183 ? 1.303 5.023 -7.004 1.00 97.56 183 CYS A N 1
ATOM 1375 C CA . CYS A 1 183 ? 1.323 5.177 -5.550 1.00 97.56 183 CYS A CA 1
ATOM 1376 C C . CYS A 1 183 ? 0.649 6.480 -5.107 1.00 97.56 183 CYS A C 1
ATOM 1378 O O . CYS A 1 183 ? -0.299 6.462 -4.328 1.00 97.56 183 CYS A O 1
ATOM 1380 N N . ASN A 1 184 ? 0.997 7.604 -5.739 1.00 97.69 184 ASN A N 1
ATOM 1381 C CA . ASN A 1 184 ? 0.410 8.925 -5.462 1.00 97.69 184 ASN A CA 1
ATOM 1382 C C . ASN A 1 184 ? -1.111 9.013 -5.685 1.00 97.69 184 ASN A C 1
ATOM 1384 O O . ASN A 1 184 ? -1.763 9.954 -5.237 1.00 97.69 184 ASN A O 1
ATOM 1388 N N . SER A 1 185 ? -1.685 8.055 -6.408 1.00 97.81 185 SER A N 1
ATOM 1389 C CA . SER A 1 185 ? -3.113 7.972 -6.707 1.00 97.81 185 SER A CA 1
ATOM 1390 C C . SER A 1 185 ? -3.795 6.743 -6.110 1.00 97.81 185 SER A C 1
ATOM 1392 O O . SER A 1 185 ? -4.996 6.584 -6.314 1.00 97.81 185 SER A O 1
ATOM 1394 N N . ALA A 1 186 ? -3.070 5.906 -5.361 1.00 98.00 186 ALA A N 1
ATOM 1395 C CA . ALA A 1 186 ? -3.558 4.628 -4.862 1.00 98.00 186 ALA A CA 1
ATOM 1396 C C . ALA A 1 186 ? -4.847 4.773 -4.043 1.00 98.00 186 ALA A C 1
ATOM 1398 O O . ALA A 1 186 ? -5.797 4.039 -4.289 1.00 98.00 186 ALA A O 1
ATOM 1399 N N . GLU A 1 187 ? -4.955 5.781 -3.173 1.00 97.06 187 GLU A N 1
ATOM 1400 C CA . GLU A 1 187 ? -6.162 6.006 -2.360 1.00 97.06 187 GLU A CA 1
ATOM 1401 C C . GLU A 1 187 ? -7.453 6.141 -3.188 1.00 97.06 187 GLU A C 1
ATOM 1403 O O . GLU A 1 187 ? -8.523 5.718 -2.748 1.00 97.06 187 GLU A O 1
ATOM 1408 N N . LYS A 1 188 ? -7.362 6.656 -4.425 1.00 97.88 188 LYS A N 1
ATOM 1409 C CA . LYS A 1 188 ? -8.507 6.775 -5.346 1.00 97.88 188 LYS A CA 1
ATOM 1410 C C . LYS A 1 188 ? -9.047 5.420 -5.793 1.00 97.88 188 LYS A C 1
ATOM 1412 O O . LYS A 1 188 ? -10.167 5.360 -6.285 1.00 97.88 188 LYS A O 1
ATOM 1417 N N . PHE A 1 189 ? -8.259 4.361 -5.643 1.00 97.81 189 PHE A N 1
ATOM 1418 C CA . PHE A 1 189 ? -8.566 2.998 -6.059 1.00 97.81 189 PHE A CA 1
ATOM 1419 C C . PHE A 1 189 ? -8.844 2.059 -4.880 1.00 97.81 189 PHE A C 1
ATOM 1421 O O . PHE A 1 189 ? -9.008 0.861 -5.082 1.00 97.81 189 PHE A O 1
ATOM 1428 N N . PHE A 1 190 ? -8.970 2.572 -3.652 1.00 97.00 190 PHE A N 1
ATOM 1429 C CA . PHE A 1 190 ? -9.357 1.753 -2.493 1.00 97.00 190 PHE A CA 1
ATOM 1430 C C . PHE A 1 190 ? -10.731 1.086 -2.654 1.00 97.00 190 PHE A C 1
ATOM 1432 O O . PHE A 1 190 ? -10.963 0.034 -2.067 1.00 97.00 190 PHE A O 1
ATOM 1439 N N . PHE A 1 191 ? -11.601 1.629 -3.512 1.00 95.62 191 PHE A N 1
ATOM 1440 C CA . PHE A 1 191 ? -12.885 1.016 -3.872 1.00 95.62 191 PHE A CA 1
ATOM 1441 C C . PHE A 1 191 ? -12.744 -0.368 -4.536 1.00 95.62 191 PHE A C 1
ATOM 1443 O O . PHE A 1 191 ? -13.710 -1.122 -4.599 1.00 95.62 191 PHE A O 1
ATOM 1450 N N . VAL A 1 192 ? -11.556 -0.727 -5.044 1.00 96.38 192 VAL A N 1
ATOM 1451 C CA . VAL A 1 192 ? -11.296 -2.052 -5.633 1.00 96.38 192 VAL A CA 1
ATOM 1452 C C . VAL A 1 192 ? -11.527 -3.171 -4.607 1.00 96.38 192 VAL A C 1
ATOM 1454 O O . VAL A 1 192 ? -11.954 -4.264 -4.980 1.00 96.38 192 VAL A O 1
ATOM 1457 N N . ASN A 1 193 ? -11.349 -2.885 -3.314 1.00 96.00 193 ASN A N 1
ATOM 1458 C CA . ASN A 1 193 ? -11.596 -3.843 -2.235 1.00 96.00 193 ASN A CA 1
ATOM 1459 C C . ASN A 1 193 ? -13.059 -4.301 -2.143 1.00 96.00 193 ASN A C 1
ATOM 1461 O O . ASN A 1 193 ? -13.310 -5.456 -1.807 1.00 96.00 193 ASN A O 1
ATOM 1465 N N . ASP A 1 194 ? -14.023 -3.471 -2.552 1.00 93.44 194 ASP A N 1
ATOM 1466 C CA . ASP A 1 194 ? -15.454 -3.816 -2.516 1.00 93.44 194 ASP A CA 1
ATOM 1467 C C . ASP A 1 194 ? -15.814 -4.978 -3.463 1.00 93.44 194 ASP A C 1
ATOM 1469 O O . ASP A 1 194 ? -16.874 -5.601 -3.340 1.00 93.44 194 ASP A O 1
ATOM 1473 N N . TYR A 1 195 ? -14.938 -5.290 -4.423 1.00 90.88 195 TYR A N 1
ATOM 1474 C CA . TYR A 1 195 ? -15.133 -6.380 -5.378 1.00 90.88 195 TYR A CA 1
ATOM 1475 C C . TYR A 1 195 ? -14.507 -7.705 -4.936 1.00 90.88 195 TYR A C 1
ATOM 1477 O O . TYR A 1 195 ? -14.850 -8.738 -5.511 1.00 90.88 195 TYR A O 1
ATOM 1485 N N . LEU A 1 196 ? -13.654 -7.716 -3.904 1.00 86.75 196 LEU A N 1
ATOM 1486 C CA . LEU A 1 196 ? -12.958 -8.924 -3.442 1.00 86.75 196 LEU A CA 1
ATOM 1487 C C . LEU A 1 196 ? -13.914 -10.008 -2.930 1.00 86.75 196 LEU A C 1
ATOM 1489 O O . LEU A 1 196 ? -13.685 -11.194 -3.153 1.00 86.75 196 LEU A O 1
ATOM 1493 N N . HIS A 1 197 ? -15.014 -9.607 -2.291 1.00 71.31 197 H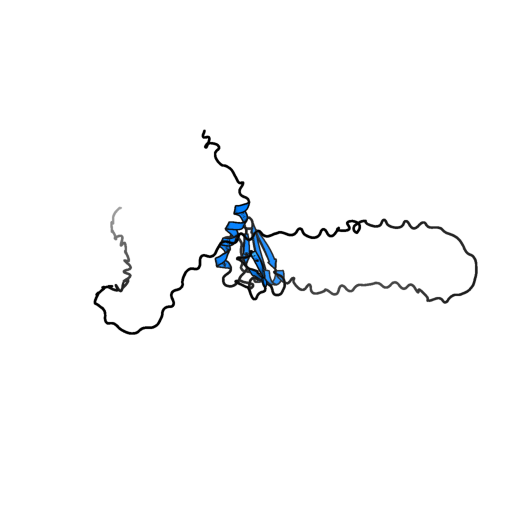IS A N 1
ATOM 1494 C CA . HIS A 1 197 ? -15.945 -10.526 -1.626 1.00 71.31 197 HIS A CA 1
ATOM 1495 C C . HIS A 1 197 ? -17.264 -10.738 -2.385 1.00 71.31 197 HIS A C 1
ATOM 1497 O O . HIS A 1 197 ? -18.103 -11.534 -1.967 1.00 71.31 197 HIS A O 1
ATOM 1503 N N . LYS A 1 198 ? -17.463 -10.080 -3.537 1.00 70.44 198 LYS A N 1
ATOM 1504 C CA . LYS A 1 198 ? -18.688 -10.257 -4.341 1.00 70.44 198 LYS A CA 1
ATOM 1505 C C . LYS A 1 198 ? -18.794 -11.635 -4.993 1.00 70.44 198 LYS A C 1
ATOM 1507 O O . LYS A 1 198 ? -19.901 -12.078 -5.277 1.00 70.44 198 LYS A O 1
ATOM 1512 N N . ALA A 1 199 ? -17.672 -12.318 -5.211 1.00 58.72 199 ALA A N 1
ATOM 1513 C CA . ALA A 1 199 ? -17.652 -13.636 -5.841 1.00 58.72 199 ALA A CA 1
ATOM 1514 C C . ALA A 1 199 ? -17.998 -14.797 -4.884 1.00 58.72 199 ALA A C 1
ATOM 1516 O O . ALA A 1 199 ? -18.169 -15.919 -5.353 1.00 58.72 199 ALA A O 1
ATOM 1517 N N . SER A 1 200 ? -18.112 -14.553 -3.570 1.00 54.75 200 SER A N 1
ATOM 1518 C CA . SER A 1 200 ? -18.402 -15.589 -2.563 1.00 54.75 200 SER A CA 1
ATOM 1519 C C . SER A 1 200 ? -19.801 -15.501 -1.946 1.00 54.75 200 SER A C 1
ATOM 1521 O O . SER A 1 200 ? -20.121 -16.295 -1.061 1.00 54.75 200 SER A O 1
ATOM 1523 N N . ALA A 1 201 ? -20.653 -14.577 -2.403 1.00 53.22 201 ALA A N 1
ATOM 1524 C CA . ALA A 1 201 ? -22.073 -14.638 -2.076 1.00 53.22 201 ALA A CA 1
ATOM 1525 C C . ALA A 1 201 ? -22.675 -15.896 -2.734 1.00 53.22 201 ALA A C 1
ATOM 1527 O O . ALA A 1 201 ? -22.429 -16.120 -3.924 1.00 53.22 201 ALA A O 1
ATOM 1528 N N . PRO A 1 202 ? -23.436 -16.732 -2.003 1.00 54.31 202 PRO A N 1
ATOM 1529 C CA . PRO A 1 202 ? -24.048 -17.914 -2.589 1.00 54.31 202 PRO A CA 1
ATOM 1530 C C . PRO A 1 202 ? -24.946 -17.492 -3.753 1.00 54.31 202 PRO A C 1
ATOM 1532 O O . PRO A 1 202 ? -25.865 -16.685 -3.601 1.00 54.31 202 PRO A O 1
ATOM 1535 N N . ALA A 1 203 ? -24.665 -18.035 -4.938 1.00 54.66 203 ALA A N 1
ATOM 1536 C CA . ALA A 1 203 ? -25.634 -18.030 -6.017 1.00 54.66 203 ALA A CA 1
ATOM 1537 C C . ALA A 1 203 ? -26.901 -18.740 -5.509 1.00 54.66 203 ALA A C 1
ATOM 1539 O O . ALA A 1 203 ? -26.801 -19.822 -4.939 1.00 54.66 203 ALA A O 1
ATOM 1540 N N . HIS A 1 204 ? -28.068 -18.143 -5.753 1.00 50.06 204 HIS A N 1
ATOM 1541 C CA . HIS A 1 204 ? -29.400 -18.673 -5.435 1.00 50.06 204 HIS A CA 1
ATOM 1542 C C . HIS A 1 204 ? -29.847 -18.646 -3.959 1.00 50.06 204 HIS A C 1
ATOM 1544 O O . HIS A 1 204 ? -29.910 -19.668 -3.288 1.00 50.06 204 HIS A O 1
ATOM 1550 N N . GLU A 1 205 ? -30.427 -17.519 -3.549 1.00 48.31 205 GLU A N 1
ATOM 1551 C CA . GLU A 1 205 ? -31.819 -17.576 -3.087 1.00 48.31 205 GLU A CA 1
ATOM 1552 C C . GLU A 1 205 ? -32.680 -16.915 -4.170 1.00 48.31 205 GLU A C 1
ATOM 1554 O O . GLU A 1 205 ? -32.965 -15.721 -4.146 1.00 48.31 205 GLU A O 1
ATOM 1559 N N . GLN A 1 206 ? -32.981 -17.675 -5.227 1.00 53.88 206 GLN A N 1
ATOM 1560 C CA . GLN A 1 206 ? -34.050 -17.304 -6.151 1.00 53.88 206 GLN A CA 1
ATOM 1561 C C . GLN A 1 206 ? -35.344 -17.885 -5.571 1.00 53.88 206 GLN A C 1
ATOM 1563 O O . GLN A 1 206 ? -35.378 -19.092 -5.307 1.00 53.88 206 GLN A O 1
ATOM 1568 N N . PRO A 1 207 ? -36.402 -17.086 -5.361 1.00 46.94 207 PRO A N 1
ATOM 1569 C CA . PRO A 1 207 ? -37.683 -17.625 -4.940 1.00 46.94 207 PRO A CA 1
ATOM 1570 C C . PRO A 1 207 ? -38.187 -18.601 -6.008 1.00 46.94 207 PRO A C 1
ATOM 1572 O O . PRO A 1 207 ? -38.292 -18.259 -7.186 1.00 46.94 207 PRO A O 1
ATOM 1575 N N . ALA A 1 208 ? -38.507 -19.824 -5.588 1.00 56.06 208 ALA A N 1
ATOM 1576 C CA . ALA A 1 208 ? -39.096 -20.872 -6.419 1.00 56.06 208 ALA A CA 1
ATOM 1577 C C . ALA A 1 208 ? -40.569 -20.570 -6.772 1.00 56.06 208 ALA A C 1
ATOM 1579 O O . ALA A 1 208 ? -41.449 -21.399 -6.559 1.00 56.06 208 ALA A O 1
ATOM 1580 N N . SER A 1 209 ? -40.862 -19.365 -7.268 1.00 54.06 209 SER A N 1
ATOM 1581 C CA . SER A 1 209 ? -42.218 -18.923 -7.620 1.00 54.06 209 SER A CA 1
ATOM 1582 C C . SER A 1 209 ? -42.439 -18.692 -9.113 1.00 54.06 209 SER A C 1
ATOM 1584 O O . SER A 1 209 ? -43.563 -18.404 -9.509 1.00 54.06 209 SER A O 1
ATOM 1586 N N . PHE A 1 210 ? -41.432 -18.899 -9.963 1.00 52.47 210 PHE A N 1
ATOM 1587 C CA . PHE A 1 210 ? -41.630 -18.959 -11.413 1.00 52.47 210 PHE A CA 1
ATOM 1588 C C . PHE A 1 210 ? -41.713 -20.411 -11.887 1.00 52.47 210 PHE A C 1
ATOM 1590 O O . PHE A 1 210 ? -40.858 -20.927 -12.600 1.00 52.47 210 PHE A O 1
ATOM 1597 N N . TYR A 1 211 ? -42.786 -21.070 -11.454 1.00 57.06 211 TYR A N 1
ATOM 1598 C CA . TYR A 1 211 ? -43.427 -22.104 -12.258 1.00 57.06 211 TYR A CA 1
ATOM 1599 C C . TYR A 1 211 ? -44.137 -21.402 -13.415 1.00 57.06 211 TYR A C 1
ATOM 1601 O O . TYR A 1 211 ? -44.839 -20.435 -13.147 1.00 57.06 211 TYR A O 1
ATOM 1609 N N . TRP A 1 212 ? -43.983 -21.875 -14.651 1.00 34.50 212 TRP A N 1
ATOM 1610 C CA . TRP A 1 212 ? -45.018 -21.858 -15.700 1.00 34.50 212 TRP A CA 1
ATOM 1611 C C . TRP A 1 212 ? -44.495 -22.597 -16.944 1.00 34.50 212 TRP A C 1
ATOM 1613 O O . TRP A 1 212 ? -43.308 -22.464 -17.249 1.00 34.50 212 TRP A O 1
ATOM 1623 N N . PRO A 1 213 ? -45.371 -23.158 -17.788 1.00 48.53 213 PRO A N 1
ATOM 1624 C CA . PRO A 1 213 ? -46.420 -24.150 -17.548 1.00 48.53 213 PRO A CA 1
ATOM 1625 C C . PRO A 1 213 ? -46.046 -25.551 -18.078 1.00 48.53 213 PRO A C 1
ATOM 1627 O O . PRO A 1 213 ? -45.129 -25.662 -18.923 1.00 48.53 213 PRO A O 1
#

pLDDT: mean 70.21, std 21.81, range [34.5, 98.75]

Organism: Rhipicephalus sanguineus (NCBI:txid34632)

Foldseek 3Di:
DDDDDDDDDDDPDDDDDDDDDDDDDDDDDDDDDDDDDDDDDDDPDDDDDDDDPDPPDPPPDDDPPPPDPPPPPDDDDDDDDDDDDDDDDDDDDDDDPDPDDDDDPPPPPPPVPPPPDDPQVVLVVQFPDFCPPADADKAAGLSSPQQKIWGADPRDTDMDGDPPQWGQALQVRHTDGPVPHPSVCNVVSSCSRVPPCPVPDDDDPPPPPPDDD